Protein AF-A0A7S4WFD1-F1 (afdb_monomer_lite)

Organism: NCBI:txid49249

Foldseek 3Di:
DPDDDDALVSLLVVLVVLVVVLVVVLVPFPDPPPDDDDDDDDDDPPDDDDDALQ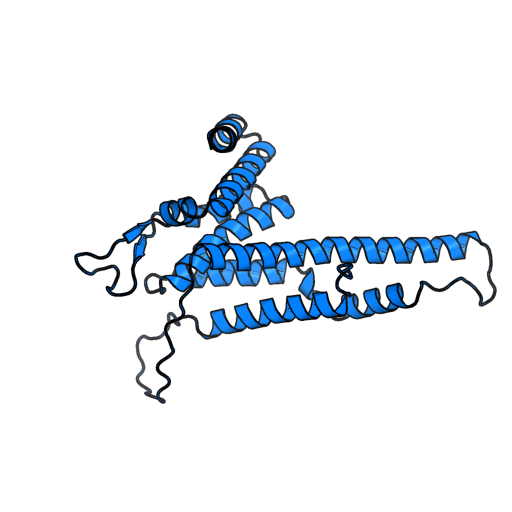VLLVSLLVLVVSLVVLVVVVVVLVVQQVVLVVVLVVVVCPDPCSDHRPPSSVVSVVSCVVCVLSNDLVNSVVSLVSLLVRLPDPPGALRSVSNNLSSLLSQLVSCVVVVNLVSSVVSCVSLVVQDWHFDDPDDDPPDPPTDIDRSVVSLVVHVVSLVSSLVSNLVSCVSVVVNVSSCVSVVVVVVD

InterPro domains:
  IPR019382 Translation initiation factor 3 complex subunit L [PF10255] (11-240)
  IPR019382 Translation initiation factor 3 complex subunit L [PTHR13242] (4-240)

Structure (mmCIF, N/CA/C/O backbone):
data_AF-A0A7S4WFD1-F1
#
_entry.id   AF-A0A7S4WFD1-F1
#
loop_
_atom_site.group_PDB
_atom_site.id
_atom_site.type_symbol
_atom_site.label_atom_id
_atom_site.label_alt_id
_atom_site.label_comp_id
_atom_site.label_asym_id
_atom_site.label_entity_id
_atom_site.label_seq_id
_atom_site.pdbx_PDB_ins_code
_atom_site.Cartn_x
_atom_site.Cartn_y
_atom_site.Cartn_z
_atom_site.occupancy
_atom_site.B_iso_or_equiv
_atom_site.auth_seq_id
_atom_site.auth_comp_id
_atom_site.auth_asym_id
_atom_site.auth_atom_id
_atom_site.pdbx_PDB_model_num
ATOM 1 N N . HIS A 1 1 ? 32.332 0.399 2.976 1.00 42.31 1 HIS A N 1
ATOM 2 C CA . HIS A 1 1 ? 31.683 -0.680 2.207 1.00 42.31 1 HIS A CA 1
ATOM 3 C C . HIS A 1 1 ? 30.708 -0.055 1.223 1.00 42.31 1 HIS A C 1
ATOM 5 O O . HIS A 1 1 ? 29.795 0.636 1.649 1.00 42.31 1 HIS A O 1
ATOM 11 N N . SER A 1 2 ? 30.967 -0.195 -0.078 1.00 51.66 2 SER A N 1
ATOM 12 C CA . SER A 1 2 ? 30.043 0.242 -1.131 1.00 51.66 2 SER A CA 1
ATOM 13 C C . SER A 1 2 ? 28.810 -0.661 -1.080 1.00 51.66 2 SER A C 1
ATOM 15 O O . SER A 1 2 ? 28.955 -1.874 -1.211 1.00 51.66 2 SER A O 1
ATOM 17 N N . VAL A 1 3 ? 27.627 -0.097 -0.825 1.00 55.44 3 VAL A N 1
ATOM 18 C CA . VAL A 1 3 ? 26.365 -0.841 -0.909 1.00 55.44 3 VAL A CA 1
ATOM 19 C C . VAL A 1 3 ? 26.104 -1.110 -2.388 1.00 55.44 3 VAL A C 1
ATOM 21 O O . VAL A 1 3 ? 25.717 -0.214 -3.141 1.00 55.44 3 VAL A O 1
ATOM 24 N N . THR A 1 4 ? 26.373 -2.336 -2.826 1.00 70.56 4 THR A N 1
ATOM 25 C CA . THR A 1 4 ? 26.015 -2.806 -4.163 1.00 70.56 4 THR A CA 1
ATOM 26 C C . THR A 1 4 ? 24.498 -2.791 -4.295 1.00 70.56 4 THR A C 1
ATOM 28 O O . THR A 1 4 ? 23.781 -3.298 -3.434 1.00 70.56 4 THR A O 1
ATOM 31 N N . ARG A 1 5 ? 23.990 -2.177 -5.369 1.00 69.19 5 ARG A N 1
ATOM 32 C CA . ARG A 1 5 ? 22.550 -2.187 -5.646 1.00 69.19 5 ARG A CA 1
ATOM 33 C C . ARG A 1 5 ? 22.095 -3.642 -5.821 1.00 69.19 5 ARG A C 1
ATOM 35 O O . ARG A 1 5 ? 22.779 -4.373 -6.537 1.00 69.19 5 ARG A O 1
ATOM 42 N N . PRO A 1 6 ? 20.973 -4.054 -5.206 1.00 76.25 6 PRO A N 1
ATOM 43 C CA . PRO A 1 6 ? 20.469 -5.410 -5.362 1.00 76.25 6 PRO A CA 1
ATOM 44 C C . PRO A 1 6 ? 20.130 -5.671 -6.830 1.00 76.25 6 PRO A C 1
ATOM 46 O O . PRO A 1 6 ? 19.462 -4.850 -7.475 1.00 76.25 6 PRO A O 1
ATOM 49 N N . ASP A 1 7 ? 20.622 -6.803 -7.330 1.00 83.50 7 ASP A N 1
ATOM 50 C CA . ASP A 1 7 ? 20.346 -7.302 -8.674 1.00 83.50 7 ASP A CA 1
ATOM 51 C C . ASP A 1 7 ? 18.860 -7.681 -8.830 1.00 83.50 7 ASP A C 1
ATOM 53 O O . ASP A 1 7 ? 18.136 -7.856 -7.846 1.00 83.50 7 ASP A O 1
ATOM 57 N N . VAL A 1 8 ? 18.389 -7.798 -10.073 1.00 86.19 8 VAL A N 1
ATOM 58 C CA . VAL A 1 8 ? 16.997 -8.117 -10.410 1.00 86.19 8 VAL A CA 1
ATOM 59 C C . VAL A 1 8 ? 16.521 -9.408 -9.743 1.00 86.19 8 VAL A C 1
ATOM 61 O O . VAL A 1 8 ? 15.402 -9.438 -9.237 1.00 86.19 8 VAL A O 1
ATOM 64 N N . ARG A 1 9 ? 17.376 -10.438 -9.661 1.00 89.75 9 ARG A N 1
ATOM 65 C CA . ARG A 1 9 ? 17.044 -11.700 -8.984 1.00 89.75 9 ARG A CA 1
ATOM 66 C C . ARG A 1 9 ? 16.789 -11.494 -7.496 1.00 89.75 9 ARG A C 1
ATOM 68 O O . ARG A 1 9 ? 15.725 -11.848 -7.017 1.00 89.75 9 ARG A O 1
ATOM 75 N N . ALA A 1 10 ? 17.697 -10.802 -6.807 1.00 89.75 10 ALA A N 1
ATOM 76 C CA . ALA A 1 10 ? 17.553 -10.518 -5.380 1.00 89.75 10 ALA A CA 1
ATOM 77 C C . ALA A 1 10 ? 16.280 -9.710 -5.068 1.00 89.75 10 ALA A C 1
ATOM 79 O O . ALA A 1 10 ? 15.662 -9.896 -4.022 1.00 89.75 10 ALA A O 1
ATOM 80 N N . ARG A 1 11 ? 15.863 -8.819 -5.980 1.00 90.38 11 ARG A N 1
ATOM 81 C CA . ARG A 1 11 ? 14.583 -8.106 -5.854 1.00 90.38 11 ARG A CA 1
ATOM 82 C C . ARG A 1 11 ? 13.399 -9.065 -5.961 1.00 90.38 11 ARG A C 1
ATOM 84 O O . ARG A 1 11 ? 12.505 -9.000 -5.124 1.00 90.38 11 ARG A O 1
ATOM 91 N N . ILE A 1 12 ? 13.394 -9.930 -6.976 1.00 93.94 12 ILE A N 1
ATOM 92 C CA . ILE A 1 12 ? 12.340 -10.934 -7.181 1.00 93.94 12 ILE A CA 1
ATOM 93 C C . ILE A 1 12 ? 12.263 -11.912 -6.005 1.00 93.94 12 ILE A C 1
ATOM 95 O O . ILE A 1 12 ? 11.168 -12.206 -5.539 1.00 93.94 12 ILE A O 1
ATOM 99 N N . ASP A 1 13 ? 13.399 -12.343 -5.464 1.00 93.44 13 ASP A N 1
ATOM 100 C CA . ASP A 1 13 ? 13.428 -13.196 -4.274 1.00 93.44 13 ASP A CA 1
ATOM 101 C C . ASP A 1 13 ? 12.759 -12.495 -3.084 1.00 93.44 13 ASP A C 1
ATOM 103 O O . ASP A 1 13 ? 11.912 -13.082 -2.411 1.00 93.44 13 ASP A O 1
ATOM 107 N N . GLY A 1 14 ? 13.058 -11.208 -2.871 1.00 93.31 14 GLY A N 1
ATOM 108 C CA . GLY A 1 14 ? 12.387 -10.394 -1.856 1.00 93.31 14 GLY A CA 1
ATOM 109 C C . GLY A 1 14 ? 10.870 -10.322 -2.056 1.00 93.31 14 GLY A C 1
ATOM 110 O O . GLY A 1 14 ? 10.117 -10.473 -1.098 1.00 93.31 14 GLY A O 1
ATOM 111 N N . TRP A 1 15 ? 10.406 -10.157 -3.298 1.00 95.50 15 TRP A N 1
ATOM 112 C CA . TRP A 1 15 ? 8.976 -10.176 -3.622 1.00 95.50 15 TRP A CA 1
ATOM 113 C C . TRP A 1 15 ? 8.306 -11.501 -3.248 1.00 95.50 15 TRP A C 1
ATOM 115 O O . TRP A 1 15 ? 7.262 -11.506 -2.593 1.00 95.50 15 TRP A O 1
ATOM 125 N N . HIS A 1 16 ? 8.927 -12.622 -3.613 1.00 96.19 16 HIS A N 1
ATOM 126 C CA . HIS A 1 16 ? 8.412 -13.954 -3.294 1.00 96.19 16 HIS A CA 1
ATOM 127 C C . HIS A 1 16 ? 8.368 -14.213 -1.788 1.00 96.19 16 HIS A C 1
ATOM 129 O O . HIS A 1 16 ? 7.424 -14.840 -1.314 1.00 96.19 16 HIS A O 1
ATOM 135 N N . VAL A 1 17 ? 9.319 -13.668 -1.020 1.00 96.56 17 VAL A N 1
ATOM 136 C CA . VAL A 1 17 ? 9.287 -13.719 0.452 1.00 96.56 17 VAL A CA 1
ATOM 137 C C . VAL A 1 17 ? 8.064 -12.985 1.012 1.00 96.56 17 VAL A C 1
ATOM 139 O O . VAL A 1 17 ? 7.385 -13.536 1.877 1.00 96.56 17 VAL A O 1
ATOM 142 N N . TYR A 1 18 ? 7.729 -11.791 0.509 1.00 96.81 18 TYR A N 1
ATOM 143 C CA . TYR A 1 18 ? 6.511 -11.083 0.935 1.00 96.81 18 TYR A CA 1
ATOM 144 C C . TYR A 1 18 ? 5.240 -11.863 0.603 1.00 96.81 18 TYR A C 1
ATOM 146 O O . TYR A 1 18 ? 4.340 -11.957 1.434 1.00 96.81 18 TYR A O 1
ATOM 154 N N . ARG A 1 19 ? 5.171 -12.451 -0.595 1.00 96.88 19 ARG A N 1
ATOM 155 C CA . ARG A 1 19 ? 4.025 -13.276 -0.993 1.00 96.88 19 ARG A CA 1
ATOM 156 C C . ARG A 1 19 ? 3.868 -14.496 -0.097 1.00 96.88 19 ARG A C 1
ATOM 158 O O . ARG A 1 19 ? 2.790 -14.700 0.443 1.00 96.88 19 ARG A O 1
ATOM 165 N N . ALA A 1 20 ? 4.950 -15.239 0.125 1.00 97.50 20 ALA A N 1
ATOM 166 C CA . ALA A 1 20 ? 4.945 -16.397 1.010 1.00 97.50 20 ALA A CA 1
ATOM 167 C C . ALA A 1 20 ? 4.546 -16.022 2.446 1.00 97.50 20 ALA A C 1
ATOM 169 O O . ALA A 1 20 ? 3.782 -16.749 3.074 1.00 97.50 20 ALA A O 1
ATOM 170 N N . LEU A 1 21 ? 5.010 -14.870 2.948 1.00 96.62 21 LEU A N 1
ATOM 171 C CA . LEU A 1 21 ? 4.603 -14.346 4.252 1.00 96.62 21 LEU A CA 1
ATOM 172 C C . LEU A 1 21 ? 3.094 -14.089 4.304 1.00 96.62 21 LEU A C 1
ATOM 174 O O . LEU A 1 21 ? 2.437 -14.527 5.243 1.00 96.62 21 LEU A O 1
ATOM 178 N N . PHE A 1 22 ? 2.529 -13.384 3.323 1.00 97.25 22 PHE A N 1
ATOM 179 C CA . PHE A 1 22 ? 1.097 -13.092 3.338 1.00 97.25 22 PHE A CA 1
ATOM 180 C C . PHE A 1 22 ? 0.239 -14.323 3.071 1.00 97.25 22 PHE A C 1
ATOM 182 O O . PHE A 1 22 ? -0.802 -14.457 3.701 1.00 97.25 22 PHE A O 1
ATOM 189 N N . ASP A 1 23 ? 0.674 -15.240 2.210 1.00 97.00 23 ASP A N 1
ATOM 190 C CA . ASP A 1 23 ? 0.000 -16.524 2.010 1.00 97.00 23 ASP A CA 1
ATOM 191 C C . ASP A 1 23 ? -0.022 -17.329 3.319 1.00 97.00 23 ASP A C 1
ATOM 193 O O . ASP A 1 23 ? -1.067 -17.856 3.693 1.00 97.00 23 ASP A O 1
ATOM 197 N N . PHE A 1 24 ? 1.091 -17.353 4.063 1.00 95.06 24 PHE A N 1
ATOM 198 C CA . PHE A 1 24 ? 1.167 -17.977 5.385 1.00 95.06 24 PHE A CA 1
ATOM 199 C C . PHE A 1 24 ? 0.223 -17.308 6.394 1.00 95.06 24 PHE A C 1
ATOM 201 O O . PHE A 1 24 ? -0.575 -17.989 7.031 1.00 95.06 24 PHE A O 1
ATOM 208 N N . LEU A 1 25 ? 0.248 -15.975 6.500 1.00 94.00 25 LEU A N 1
ATOM 209 C CA . LEU A 1 25 ? -0.652 -15.239 7.395 1.00 94.00 25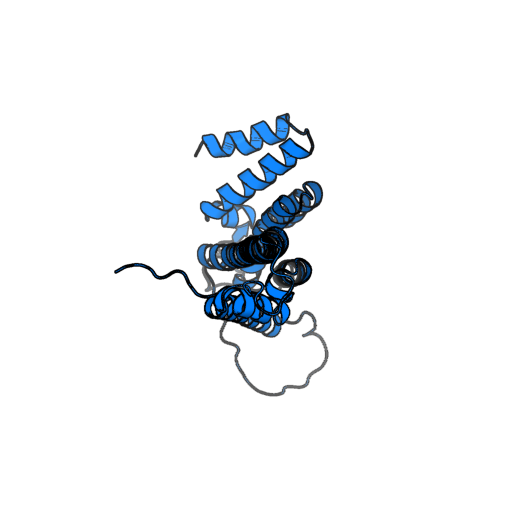 LEU A CA 1
ATOM 210 C C . LEU A 1 25 ? -2.128 -15.441 7.028 1.00 94.00 25 LEU A C 1
ATOM 212 O O . LEU A 1 25 ? -2.979 -15.510 7.903 1.00 94.00 25 LEU A O 1
ATOM 216 N N . LEU A 1 26 ? -2.465 -15.535 5.743 1.00 93.88 26 LEU A N 1
ATOM 217 C CA . LEU A 1 26 ? -3.844 -15.780 5.321 1.00 93.88 26 LEU A CA 1
ATOM 218 C C . LEU A 1 26 ? -4.276 -17.235 5.547 1.00 93.88 26 LEU A C 1
ATOM 220 O O . LEU A 1 26 ? -5.455 -17.467 5.801 1.00 93.88 26 LEU A O 1
ATOM 224 N N . ALA A 1 27 ? -3.357 -18.200 5.474 1.00 92.50 27 ALA A N 1
ATOM 225 C CA . ALA A 1 27 ? -3.634 -19.605 5.769 1.00 92.50 27 ALA A CA 1
ATOM 226 C C . ALA A 1 27 ? -3.836 -19.861 7.273 1.00 92.50 27 ALA A C 1
ATOM 228 O O . ALA A 1 27 ? -4.715 -20.630 7.648 1.00 92.50 27 ALA A O 1
ATOM 229 N N . GLU A 1 28 ? -3.070 -19.175 8.124 1.00 89.25 28 GLU A N 1
ATOM 230 C CA . GLU A 1 28 ? -3.185 -19.235 9.590 1.00 89.25 28 GLU A CA 1
ATOM 231 C C . GLU A 1 28 ? -4.260 -18.283 10.148 1.00 89.25 28 GLU A C 1
ATOM 233 O O . GLU A 1 28 ? -4.391 -18.110 11.364 1.00 89.25 28 GLU A O 1
ATOM 238 N N . ALA A 1 29 ? -5.016 -17.608 9.280 1.00 86.81 29 ALA A N 1
ATOM 239 C CA . ALA A 1 29 ? -6.099 -16.740 9.706 1.00 86.81 29 ALA A CA 1
ATOM 240 C C . ALA A 1 29 ? -7.217 -17.568 10.365 1.00 86.81 29 ALA A C 1
ATOM 242 O O . ALA A 1 29 ? -7.565 -18.643 9.868 1.00 86.81 29 ALA A O 1
ATOM 243 N N . PRO A 1 30 ? -7.836 -17.073 11.452 1.00 80.06 30 PRO A N 1
ATOM 244 C CA . PRO A 1 30 ? -8.969 -17.757 12.058 1.00 80.06 30 PRO A CA 1
ATOM 245 C C . PRO A 1 30 ? -10.104 -17.851 11.034 1.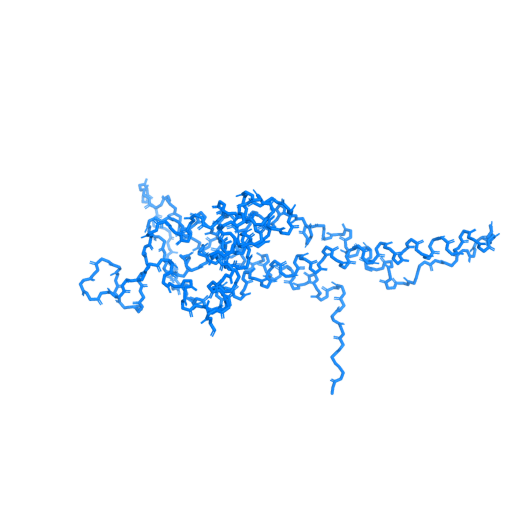00 80.06 30 PRO A C 1
ATOM 247 O O . PRO A 1 30 ? -10.618 -16.834 10.560 1.00 80.06 30 PRO A O 1
ATOM 250 N N . SER A 1 31 ? -10.480 -19.075 10.668 1.00 68.50 31 SER A N 1
ATOM 251 C CA . SER A 1 31 ? -11.590 -19.307 9.748 1.00 68.50 31 SER A CA 1
ATOM 252 C C . SER A 1 31 ? -12.902 -18.853 10.392 1.00 68.50 31 SER A C 1
ATOM 254 O O . SER A 1 31 ? -13.179 -19.124 11.559 1.00 68.50 31 SER A O 1
ATOM 256 N N . SER A 1 32 ? -13.748 -18.168 9.623 1.00 53.97 32 SER A N 1
ATOM 257 C CA . SER A 1 32 ? -15.105 -17.802 10.054 1.00 53.97 32 SER A CA 1
ATOM 258 C C . SER A 1 32 ? -16.057 -19.005 10.147 1.00 53.97 32 SER A C 1
ATOM 260 O O . SER A 1 32 ? -17.219 -18.826 10.497 1.00 53.97 32 SER A O 1
ATOM 262 N N . GLU A 1 33 ? -15.581 -20.211 9.819 1.00 49.66 33 GLU A N 1
ATOM 263 C CA . GLU A 1 33 ? -16.368 -21.440 9.653 1.00 49.66 33 GLU A CA 1
ATOM 264 C C . GLU A 1 33 ? -16.224 -22.440 10.811 1.00 49.66 33 GLU A C 1
ATOM 266 O O . GLU A 1 33 ? -16.759 -23.542 10.739 1.00 49.66 33 GLU A O 1
ATOM 271 N N . SER A 1 34 ? -15.552 -22.092 11.915 1.00 45.59 34 SER A N 1
ATOM 272 C CA . SER A 1 34 ? -15.516 -22.953 13.106 1.00 45.59 34 SER A CA 1
ATOM 273 C C . SER A 1 34 ? -16.822 -22.855 13.913 1.00 45.59 34 SER A C 1
ATOM 275 O O . SER A 1 34 ? -16.844 -22.376 15.048 1.00 45.59 34 SER A O 1
ATOM 277 N N . GLY A 1 35 ? -17.916 -23.296 13.298 1.00 43.69 35 GLY A N 1
ATOM 278 C CA . GLY A 1 35 ? -19.226 -23.495 13.898 1.00 43.69 35 GLY A CA 1
ATOM 279 C C . GLY A 1 35 ? -19.927 -24.657 13.199 1.00 43.69 35 GLY A C 1
ATOM 280 O O . GLY A 1 35 ? -20.258 -24.545 12.027 1.00 43.69 35 GLY A O 1
ATOM 281 N N . GLU A 1 36 ? -20.156 -25.734 13.956 1.00 42.22 36 GLU A N 1
ATOM 282 C CA . GLU A 1 36 ? -21.040 -26.868 13.629 1.00 42.22 36 GLU A CA 1
ATOM 283 C C . GLU A 1 36 ? -20.529 -27.946 12.655 1.00 42.22 36 GLU A C 1
ATOM 285 O O . GLU A 1 36 ? -21.227 -28.293 11.717 1.00 42.22 36 GLU A O 1
ATOM 290 N N . ASP A 1 37 ? -19.378 -28.575 12.916 1.00 37.19 37 ASP A N 1
ATOM 291 C CA . ASP A 1 37 ? -19.330 -30.049 12.866 1.00 37.19 37 ASP A CA 1
ATOM 292 C C . ASP A 1 37 ? -18.046 -30.606 13.489 1.00 37.19 37 ASP A C 1
ATOM 294 O O . ASP A 1 37 ? -16.918 -30.335 13.075 1.00 37.19 37 ASP A O 1
ATOM 298 N N . GLY A 1 38 ? -18.233 -31.404 14.539 1.00 47.00 38 GLY A N 1
ATOM 299 C CA . GLY A 1 38 ? -17.163 -32.042 15.286 1.00 47.00 38 GLY A CA 1
ATOM 300 C C . GLY A 1 38 ? -16.449 -33.106 14.459 1.00 47.00 38 GLY A C 1
ATOM 301 O O . GLY A 1 38 ? -16.898 -34.248 14.373 1.00 47.00 38 GLY A O 1
ATOM 302 N N . LYS A 1 39 ? -15.268 -32.765 13.946 1.00 38.91 39 LYS A N 1
ATOM 303 C CA . LYS A 1 39 ? -14.173 -33.724 13.799 1.00 38.91 39 LYS A CA 1
ATOM 304 C C . LYS A 1 39 ? -12.893 -33.122 14.352 1.00 38.91 39 LYS A C 1
ATOM 306 O O . LYS A 1 39 ? -12.182 -32.377 13.689 1.00 38.91 39 LYS A O 1
ATOM 311 N N . GLU A 1 40 ? -12.637 -33.481 15.604 1.00 44.91 40 GLU A N 1
ATOM 312 C CA . GLU A 1 40 ? -11.334 -33.407 16.246 1.00 44.91 40 GLU A CA 1
ATOM 313 C C . GLU A 1 40 ? -10.318 -34.189 15.402 1.00 44.91 40 GLU A C 1
ATOM 315 O O . GLU A 1 40 ? -10.196 -35.407 15.529 1.00 44.91 40 GLU A O 1
ATOM 320 N N . ASP A 1 41 ? -9.573 -33.502 14.539 1.00 41.28 41 ASP A N 1
ATOM 321 C CA . ASP A 1 41 ? -8.282 -34.003 14.080 1.00 41.28 41 ASP A CA 1
ATOM 322 C C . ASP A 1 41 ? -7.180 -33.069 14.591 1.00 41.28 41 ASP A C 1
ATOM 324 O O . ASP A 1 41 ? -6.898 -32.005 14.055 1.00 41.28 41 ASP A O 1
ATOM 328 N N . ARG A 1 42 ? -6.625 -33.487 15.732 1.00 42.41 42 ARG A N 1
ATOM 329 C CA . ARG A 1 42 ? -5.231 -33.319 16.164 1.00 42.41 42 ARG A CA 1
ATOM 330 C C . ARG A 1 42 ? -4.593 -31.930 15.986 1.00 42.41 42 ARG A C 1
ATOM 332 O O . ARG A 1 42 ? -3.825 -31.681 15.070 1.00 42.41 42 ARG A O 1
ATOM 339 N N . GLY A 1 43 ? -4.638 -31.163 17.072 1.00 39.34 43 GLY A N 1
ATOM 340 C CA . GLY A 1 43 ? -3.474 -31.177 17.968 1.00 39.34 43 GLY A CA 1
ATOM 341 C C . GLY A 1 43 ? -2.228 -30.381 17.568 1.00 39.34 43 GLY A C 1
ATOM 342 O O . GLY A 1 43 ? -1.144 -30.733 18.028 1.00 39.34 43 GLY A O 1
ATOM 343 N N . GLN A 1 44 ? -2.353 -29.289 16.820 1.00 44.72 44 GLN A N 1
ATOM 344 C CA . GLN A 1 44 ? -1.370 -28.208 16.906 1.00 44.72 44 GLN A CA 1
ATOM 345 C C . GLN A 1 44 ? -2.029 -27.001 17.561 1.00 44.72 44 GLN A C 1
ATOM 347 O O . GLN A 1 44 ? -2.867 -26.321 16.982 1.00 44.72 44 GLN A O 1
ATOM 352 N N . LYS A 1 45 ? -1.666 -26.775 18.825 1.00 45.47 45 LYS A N 1
ATOM 353 C CA . LYS A 1 45 ? -1.897 -25.514 19.520 1.00 45.47 45 LYS A CA 1
ATOM 354 C C . LYS A 1 45 ? -1.139 -24.462 18.706 1.00 45.47 45 LYS A C 1
ATOM 356 O O . LYS A 1 45 ? 0.075 -24.380 18.843 1.00 45.47 45 LYS A O 1
ATOM 361 N N . GLN A 1 46 ? -1.820 -23.786 17.779 1.00 56.16 46 GLN A N 1
ATOM 362 C CA . GLN A 1 46 ? -1.214 -22.719 16.987 1.00 56.16 46 GLN A CA 1
ATOM 363 C C . GLN A 1 46 ? -0.658 -21.690 17.967 1.00 56.16 46 GLN A C 1
ATOM 365 O O . GLN A 1 46 ? -1.378 -21.210 18.850 1.00 56.16 46 GLN A O 1
ATOM 370 N N . ASP A 1 47 ? 0.639 -21.415 17.858 1.00 62.78 47 ASP A N 1
ATOM 371 C CA . ASP A 1 47 ? 1.249 -20.366 18.655 1.00 62.78 47 ASP A CA 1
ATOM 372 C C . ASP A 1 47 ? 0.569 -19.038 18.294 1.00 62.78 47 ASP A C 1
ATOM 374 O O . ASP A 1 47 ? 0.335 -18.762 17.113 1.00 62.78 47 ASP A O 1
ATOM 378 N N . PRO A 1 48 ? 0.199 -18.216 19.289 1.00 73.38 48 PRO A N 1
ATOM 379 C CA . PRO A 1 48 ? -0.524 -16.985 19.024 1.00 73.38 48 PRO A CA 1
ATOM 380 C C . PRO A 1 48 ? 0.344 -16.051 18.176 1.00 73.38 48 PRO A C 1
ATOM 382 O O . PRO A 1 48 ? 1.405 -15.604 18.614 1.00 73.38 48 PRO A O 1
ATOM 385 N N . PHE A 1 49 ? -0.118 -15.733 16.962 1.00 87.06 49 PHE A N 1
ATOM 386 C CA . PHE A 1 49 ? 0.527 -14.731 16.120 1.00 87.06 49 PHE A CA 1
ATOM 387 C C . PHE A 1 49 ? 0.501 -13.375 16.833 1.00 87.06 49 PHE A C 1
ATOM 389 O O . PHE A 1 49 ? -0.564 -12.843 17.161 1.00 87.06 49 PHE A O 1
ATOM 396 N N . TYR A 1 50 ? 1.687 -12.822 17.073 1.00 89.12 50 TYR A N 1
ATOM 397 C CA . TYR A 1 50 ? 1.881 -11.535 17.723 1.00 89.12 50 TYR A CA 1
ATOM 398 C C . TYR A 1 50 ? 2.697 -10.612 16.822 1.00 89.12 50 TYR A C 1
ATOM 400 O O . TYR A 1 50 ? 3.741 -10.996 16.296 1.00 89.12 50 TYR A O 1
ATOM 408 N N . ILE A 1 51 ? 2.233 -9.373 16.681 1.00 92.12 51 ILE A N 1
ATOM 409 C CA . ILE A 1 51 ? 2.935 -8.313 15.963 1.00 92.12 51 ILE A CA 1
ATOM 410 C C . ILE A 1 51 ? 2.654 -6.975 16.642 1.00 92.12 51 ILE A C 1
ATOM 412 O O . ILE A 1 51 ? 1.543 -6.736 17.121 1.00 92.12 51 ILE A O 1
ATOM 416 N N . VAL A 1 52 ? 3.662 -6.107 16.691 1.00 93.31 52 VAL A N 1
ATOM 417 C CA . VAL A 1 52 ? 3.503 -4.728 17.166 1.00 93.31 52 VAL A CA 1
ATOM 418 C C . VAL A 1 52 ? 2.999 -3.825 16.031 1.00 93.31 52 VAL A C 1
ATOM 420 O O . VAL A 1 52 ? 3.324 -4.087 14.867 1.00 93.31 52 VAL A O 1
ATOM 423 N N . PRO A 1 53 ? 2.224 -2.765 16.328 1.00 94.44 53 PRO A N 1
ATOM 424 C CA . PRO A 1 53 ? 1.662 -1.881 15.307 1.00 94.44 53 PRO A CA 1
ATOM 425 C C . PRO A 1 53 ? 2.692 -1.322 14.313 1.00 94.44 53 PRO A C 1
ATOM 427 O O . PRO A 1 53 ? 2.442 -1.302 13.111 1.00 94.44 53 PRO A O 1
ATOM 430 N N . GLU A 1 54 ? 3.873 -0.926 14.788 1.00 96.06 54 GLU A N 1
ATOM 431 C CA . GLU A 1 54 ? 4.944 -0.361 13.963 1.00 96.06 54 GLU A CA 1
ATOM 432 C C . GLU A 1 54 ? 5.429 -1.358 12.904 1.00 96.06 54 GLU A C 1
ATOM 434 O O . GLU A 1 54 ? 5.571 -1.010 11.735 1.00 96.06 54 GLU A O 1
ATOM 439 N N . TRP A 1 55 ? 5.615 -2.623 13.286 1.00 97.06 55 TRP A N 1
ATOM 440 C CA . TRP A 1 55 ? 6.072 -3.663 12.361 1.00 97.06 55 TRP A CA 1
ATOM 441 C C . TRP A 1 55 ? 4.996 -4.033 11.347 1.00 97.06 55 TRP A C 1
ATOM 443 O O . TRP A 1 55 ? 5.312 -4.254 10.180 1.00 97.06 55 TRP A O 1
ATOM 453 N N . ALA A 1 56 ? 3.727 -4.065 11.762 1.00 97.19 56 ALA A N 1
ATOM 454 C CA . ALA A 1 56 ? 2.620 -4.268 10.833 1.00 97.19 56 ALA A CA 1
ATOM 455 C C . ALA A 1 56 ? 2.584 -3.149 9.775 1.00 97.19 56 ALA A C 1
ATOM 457 O O . ALA A 1 56 ? 2.487 -3.433 8.579 1.00 97.19 56 ALA A O 1
ATOM 458 N N . PHE A 1 57 ? 2.739 -1.889 10.198 1.00 98.19 57 PHE A N 1
ATOM 459 C CA . PHE A 1 57 ? 2.837 -0.747 9.290 1.00 98.19 57 PHE A CA 1
ATOM 460 C C . PHE A 1 57 ? 4.013 -0.875 8.312 1.00 98.19 57 PHE A C 1
ATOM 462 O O . PHE A 1 57 ? 3.804 -0.754 7.099 1.00 98.19 57 PHE A O 1
ATOM 469 N N . ASP A 1 58 ? 5.218 -1.139 8.828 1.00 98.25 58 ASP A N 1
ATOM 470 C CA . ASP A 1 58 ? 6.450 -1.195 8.038 1.00 98.25 58 ASP A CA 1
ATOM 471 C C . ASP A 1 58 ? 6.407 -2.320 6.996 1.00 98.25 58 ASP A C 1
ATOM 473 O O . ASP A 1 58 ? 6.700 -2.082 5.825 1.00 98.25 58 ASP A O 1
ATOM 477 N N . ILE A 1 59 ? 5.967 -3.526 7.378 1.00 98.00 59 ILE A N 1
ATOM 478 C CA . ILE A 1 59 ? 5.856 -4.680 6.467 1.00 98.00 59 ILE A CA 1
ATOM 479 C C . ILE A 1 59 ? 4.929 -4.359 5.288 1.00 98.00 59 ILE A C 1
ATOM 481 O O . ILE A 1 59 ? 5.264 -4.638 4.135 1.00 98.00 59 ILE A O 1
ATOM 485 N N . LEU A 1 60 ? 3.771 -3.753 5.558 1.00 98.31 60 LEU A N 1
ATOM 486 C CA . LEU A 1 60 ? 2.775 -3.448 4.530 1.00 98.31 60 LEU A CA 1
ATOM 487 C C . LEU A 1 60 ? 3.201 -2.275 3.639 1.00 98.31 60 LEU A C 1
ATOM 489 O O . LEU A 1 60 ? 3.012 -2.313 2.420 1.00 98.31 60 LEU A O 1
ATOM 493 N N . HIS A 1 61 ? 3.819 -1.240 4.211 1.00 97.50 61 HIS A N 1
ATOM 494 C CA . HIS A 1 61 ? 4.338 -0.118 3.428 1.00 97.50 61 HIS A CA 1
ATOM 495 C C . HIS A 1 61 ? 5.541 -0.506 2.571 1.00 97.50 61 HIS A C 1
ATOM 497 O O . HIS A 1 61 ? 5.645 -0.008 1.443 1.00 97.50 61 HIS A O 1
ATOM 503 N N . GLU A 1 62 ? 6.404 -1.392 3.070 1.00 97.56 62 GLU A N 1
ATOM 504 C CA . GLU A 1 62 ? 7.523 -1.942 2.311 1.00 97.56 62 GLU A CA 1
ATOM 505 C C . GLU A 1 62 ? 7.019 -2.820 1.160 1.00 97.56 62 GLU A C 1
ATOM 507 O O . GLU A 1 62 ? 7.510 -2.692 0.043 1.00 97.56 62 GLU A O 1
ATOM 512 N N . PHE A 1 63 ? 5.961 -3.613 1.357 1.00 97.56 63 PHE A N 1
ATOM 513 C CA . PHE A 1 63 ? 5.358 -4.397 0.273 1.00 97.56 63 PHE A CA 1
ATOM 514 C C . PHE A 1 63 ? 4.899 -3.530 -0.915 1.00 97.56 63 PHE A C 1
ATOM 516 O O . PHE A 1 63 ? 5.256 -3.796 -2.067 1.00 97.56 63 PHE A O 1
ATOM 523 N N . VAL A 1 64 ? 4.170 -2.437 -0.653 1.00 97.44 64 VAL A N 1
ATOM 524 C CA . VAL A 1 64 ? 3.777 -1.488 -1.715 1.00 97.44 64 VAL A CA 1
ATOM 525 C C . VAL A 1 64 ? 4.978 -0.722 -2.271 1.00 97.44 64 VAL A C 1
ATOM 527 O O . VAL A 1 64 ? 5.006 -0.400 -3.461 1.00 97.44 64 VAL A O 1
ATOM 530 N N . TYR A 1 65 ? 5.994 -0.447 -1.451 1.00 95.88 65 TYR A N 1
ATOM 531 C CA . TYR A 1 65 ? 7.240 0.150 -1.927 1.00 95.88 65 TYR A CA 1
ATOM 532 C C . TYR A 1 65 ? 7.979 -0.771 -2.911 1.00 95.88 65 TYR A C 1
ATOM 534 O O . TYR A 1 65 ? 8.408 -0.297 -3.965 1.00 95.88 65 TYR A O 1
ATOM 542 N N . GLN A 1 66 ? 8.054 -2.079 -2.643 1.00 95.12 66 GLN A N 1
ATOM 543 C CA . GLN A 1 66 ? 8.623 -3.068 -3.563 1.00 95.12 66 GLN A CA 1
ATOM 544 C C . GLN A 1 66 ? 7.855 -3.093 -4.889 1.00 95.12 66 GLN A C 1
ATOM 546 O O . GLN A 1 66 ? 8.468 -2.948 -5.948 1.00 95.12 66 GLN A O 1
ATOM 551 N N . PHE A 1 67 ? 6.519 -3.161 -4.844 1.00 96.31 67 PHE A N 1
ATOM 552 C CA . PHE A 1 67 ? 5.662 -3.073 -6.034 1.00 96.31 67 PHE A CA 1
ATOM 553 C C . PHE A 1 67 ? 5.935 -1.804 -6.862 1.00 96.31 67 PHE A C 1
ATOM 555 O O . PHE A 1 67 ? 6.169 -1.868 -8.074 1.00 96.31 67 PHE A O 1
ATOM 562 N N . GLN A 1 68 ? 5.965 -0.635 -6.214 1.00 95.25 68 GLN A N 1
ATOM 563 C CA . GLN A 1 68 ? 6.281 0.632 -6.875 1.00 95.25 68 GLN A CA 1
ATOM 564 C C . GLN A 1 68 ? 7.686 0.589 -7.502 1.00 95.25 68 GLN A C 1
ATOM 566 O O . GLN A 1 68 ? 7.884 1.037 -8.637 1.00 95.25 68 GLN A O 1
ATOM 571 N N . GLY A 1 69 ? 8.650 0.010 -6.785 1.00 93.75 69 GLY A N 1
ATOM 572 C CA . GLY A 1 69 ? 10.007 -0.230 -7.257 1.00 93.75 69 GLY A CA 1
ATOM 573 C C . GLY A 1 69 ? 10.045 -1.092 -8.519 1.00 93.75 69 GLY A C 1
ATOM 574 O O . GLY A 1 69 ? 10.745 -0.735 -9.467 1.00 93.75 69 GLY A O 1
ATOM 575 N N . PHE A 1 70 ? 9.256 -2.168 -8.595 1.00 94.56 70 PHE A N 1
ATOM 576 C CA . PHE A 1 70 ? 9.147 -2.999 -9.799 1.00 94.56 70 PHE A CA 1
ATOM 577 C C . PHE A 1 70 ? 8.517 -2.257 -10.972 1.00 94.56 70 PHE A C 1
ATOM 579 O O . PHE A 1 70 ? 9.032 -2.348 -12.086 1.00 94.56 70 PHE A O 1
ATOM 586 N N . CYS A 1 71 ? 7.468 -1.463 -10.746 1.00 94.44 71 CYS A N 1
ATOM 587 C CA . CYS A 1 71 ? 6.871 -0.624 -11.788 1.00 94.44 71 CYS A CA 1
ATOM 588 C C . CYS A 1 71 ? 7.900 0.340 -12.411 1.00 94.44 71 CYS A C 1
ATOM 590 O O . CYS A 1 71 ? 7.998 0.459 -13.641 1.00 94.44 71 CYS A O 1
ATOM 592 N N . GLN A 1 72 ? 8.707 0.996 -11.573 1.00 93.56 72 GLN A N 1
ATOM 593 C CA . GLN A 1 72 ? 9.769 1.908 -12.011 1.00 93.56 72 GLN A CA 1
ATOM 594 C C . GLN A 1 72 ? 10.927 1.169 -12.689 1.00 93.56 72 GLN A C 1
ATOM 596 O O . GLN A 1 72 ? 11.407 1.597 -13.745 1.00 93.56 72 GLN A O 1
ATOM 601 N N . PHE A 1 73 ? 11.360 0.049 -12.108 1.00 91.81 73 PHE A N 1
ATOM 602 C CA . PHE A 1 73 ? 12.439 -0.774 -12.640 1.00 91.81 73 PHE A CA 1
ATOM 603 C C . PHE A 1 73 ? 12.075 -1.318 -14.020 1.00 91.81 73 PHE A C 1
ATOM 605 O O . PHE A 1 73 ? 12.825 -1.113 -14.968 1.00 91.81 73 PHE A O 1
ATOM 612 N N . ARG A 1 74 ? 10.876 -1.890 -14.171 1.00 92.81 74 ARG A N 1
ATOM 613 C CA . ARG A 1 74 ? 10.331 -2.357 -15.449 1.00 92.81 74 ARG A CA 1
ATOM 614 C C . ARG A 1 74 ? 10.384 -1.257 -16.507 1.00 92.81 74 ARG A C 1
ATOM 616 O O . ARG A 1 74 ? 10.959 -1.458 -17.573 1.00 92.81 74 ARG A O 1
ATOM 623 N N . THR A 1 75 ? 9.833 -0.083 -16.199 1.00 93.38 75 THR A N 1
ATOM 624 C CA . THR A 1 75 ? 9.808 1.065 -17.124 1.00 93.38 75 THR A CA 1
ATOM 625 C C . THR A 1 75 ? 11.220 1.478 -17.546 1.00 93.38 75 THR A C 1
ATOM 627 O O . THR A 1 75 ? 11.483 1.684 -18.731 1.00 93.38 75 THR A O 1
ATOM 630 N N . SER A 1 76 ? 12.152 1.528 -16.592 1.00 92.19 76 SER A N 1
ATOM 631 C CA . SER A 1 76 ? 13.555 1.868 -16.850 1.00 92.19 76 SER A CA 1
ATOM 632 C C . SER A 1 76 ? 14.253 0.824 -17.728 1.00 92.19 76 SER A C 1
ATOM 634 O O . SER A 1 76 ? 14.963 1.184 -18.667 1.00 92.19 76 SER A O 1
ATOM 636 N N . THR A 1 77 ? 14.021 -0.465 -17.471 1.00 90.69 77 THR A N 1
ATOM 637 C CA . THR A 1 77 ? 14.600 -1.576 -18.238 1.00 90.69 77 THR A CA 1
ATOM 638 C C . THR A 1 77 ? 14.110 -1.566 -19.687 1.00 90.69 77 THR A C 1
ATOM 640 O O . THR A 1 77 ? 14.932 -1.627 -20.603 1.00 90.69 77 THR A O 1
ATOM 643 N N . TYR A 1 78 ? 12.804 -1.388 -19.924 1.00 90.56 78 TYR A N 1
ATOM 644 C CA . TYR A 1 78 ? 12.263 -1.274 -21.286 1.00 90.56 78 TYR A CA 1
ATOM 645 C C . TYR A 1 78 ? 12.784 -0.034 -22.023 1.00 90.56 78 TYR A C 1
ATOM 647 O O . TYR A 1 78 ? 13.144 -0.125 -23.197 1.00 90.56 78 TYR A O 1
ATOM 655 N N . ALA A 1 79 ? 12.889 1.115 -21.348 1.00 90.25 79 ALA A N 1
ATOM 656 C CA . ALA A 1 79 ? 13.441 2.325 -21.954 1.00 90.25 79 ALA A CA 1
ATOM 657 C C . ALA A 1 79 ? 14.917 2.150 -22.356 1.00 90.25 79 ALA A C 1
ATOM 659 O O . ALA A 1 79 ? 15.330 2.613 -23.421 1.00 90.25 79 ALA A O 1
ATOM 660 N N . ASN A 1 80 ? 15.713 1.458 -21.536 1.00 88.62 80 ASN A N 1
ATOM 661 C CA . ASN A 1 80 ? 17.104 1.144 -21.861 1.00 88.62 80 ASN A CA 1
ATOM 662 C C . ASN A 1 80 ? 17.203 0.191 -23.057 1.00 88.62 80 ASN A C 1
ATOM 664 O O . ASN A 1 80 ? 17.977 0.451 -23.977 1.00 88.62 80 ASN A O 1
ATOM 668 N N . ALA A 1 81 ? 16.380 -0.860 -23.092 1.00 87.06 81 ALA A N 1
ATOM 669 C CA . ALA A 1 81 ? 16.320 -1.779 -24.226 1.00 87.06 81 ALA A CA 1
ATOM 670 C C . ALA A 1 81 ? 15.964 -1.055 -25.538 1.00 87.06 81 ALA A C 1
ATOM 672 O O . ALA A 1 81 ? 16.621 -1.262 -26.559 1.00 87.06 81 ALA A O 1
ATOM 673 N N . LEU A 1 82 ? 14.991 -0.135 -25.496 1.00 87.19 82 LEU A N 1
ATOM 674 C CA . LEU A 1 82 ? 14.585 0.656 -26.659 1.00 87.19 82 LEU A CA 1
ATOM 675 C C . LEU A 1 82 ? 15.705 1.573 -27.173 1.00 87.19 82 LEU A C 1
ATOM 677 O O . LEU A 1 82 ? 15.885 1.680 -28.383 1.00 87.19 82 LEU A O 1
ATOM 681 N N . LYS A 1 83 ? 16.484 2.205 -26.283 1.00 87.25 83 LYS A N 1
ATOM 682 C CA . LYS A 1 83 ? 17.644 3.034 -26.672 1.00 87.25 83 LYS A CA 1
ATOM 683 C C . LYS A 1 83 ? 18.706 2.225 -27.414 1.00 87.25 83 LYS A C 1
ATOM 685 O O . LYS A 1 83 ? 19.281 2.713 -28.384 1.00 87.25 83 LYS A O 1
ATOM 690 N N . HIS A 1 84 ? 18.963 0.994 -26.975 1.00 81.94 84 HIS A N 1
ATOM 691 C CA . HIS A 1 84 ? 19.899 0.111 -27.668 1.00 81.94 84 HIS A CA 1
ATOM 692 C C . HIS A 1 84 ? 19.370 -0.274 -29.053 1.00 81.94 84 HIS A C 1
ATOM 694 O O . HIS A 1 84 ? 20.097 -0.133 -30.036 1.00 81.94 84 HIS A O 1
ATOM 700 N N . ALA A 1 85 ? 18.088 -0.637 -29.154 1.00 79.19 85 ALA A N 1
ATOM 701 C CA . ALA A 1 85 ? 17.449 -0.949 -30.430 1.00 79.19 85 ALA A CA 1
ATOM 702 C C . ALA A 1 85 ? 17.457 0.240 -31.413 1.00 79.19 85 ALA A C 1
ATOM 704 O O . ALA A 1 85 ? 17.790 0.070 -32.585 1.00 79.19 85 ALA A O 1
ATOM 705 N N . SER A 1 86 ? 17.152 1.458 -30.949 1.00 78.81 86 SER A N 1
ATOM 706 C CA . SER A 1 86 ? 17.155 2.656 -31.799 1.00 78.81 86 SER A CA 1
ATOM 707 C C . SER A 1 86 ? 18.563 3.081 -32.219 1.00 78.81 86 SER A C 1
ATOM 709 O O . SER A 1 86 ? 18.757 3.491 -33.362 1.00 78.81 86 SER A O 1
ATOM 711 N N . SER A 1 87 ? 19.563 2.922 -31.345 1.00 75.81 87 SER A N 1
ATOM 712 C CA . SER A 1 87 ? 20.966 3.184 -31.690 1.00 75.81 87 SER A CA 1
ATOM 713 C C . SER A 1 87 ? 21.501 2.229 -32.763 1.00 75.81 87 SER A C 1
ATOM 715 O O . SER A 1 87 ? 22.243 2.665 -33.638 1.00 75.81 87 SER A O 1
ATOM 717 N N . ALA A 1 88 ? 21.072 0.962 -32.738 1.00 69.38 88 ALA A N 1
ATOM 718 C CA . ALA A 1 88 ? 21.428 -0.037 -33.743 1.00 69.38 88 ALA A CA 1
ATOM 719 C C . ALA A 1 88 ? 20.730 0.210 -35.094 1.00 69.38 88 ALA A C 1
ATOM 721 O O . ALA A 1 88 ? 21.299 -0.067 -36.145 1.00 69.38 88 ALA A O 1
ATOM 722 N N . ALA A 1 89 ? 19.512 0.762 -35.082 1.00 68.75 89 ALA A N 1
ATOM 723 C CA . ALA A 1 89 ? 18.807 1.155 -36.302 1.00 68.75 89 ALA A CA 1
ATOM 724 C C . ALA A 1 89 ? 19.413 2.416 -36.950 1.00 68.75 89 ALA A C 1
ATOM 726 O O . ALA A 1 89 ? 19.501 2.504 -38.173 1.00 68.75 89 ALA A O 1
ATOM 727 N N . ALA A 1 90 ? 19.859 3.383 -36.140 1.00 69.00 90 ALA A N 1
ATOM 728 C CA . ALA A 1 90 ? 20.456 4.631 -36.617 1.00 69.00 90 ALA A CA 1
ATOM 729 C C . ALA A 1 90 ? 21.869 4.456 -37.202 1.00 69.00 90 ALA A C 1
ATOM 731 O O . ALA A 1 90 ? 22.276 5.254 -38.044 1.00 69.00 90 ALA A O 1
ATOM 732 N N . SER A 1 91 ? 22.615 3.425 -36.790 1.00 63.31 91 SER A N 1
ATOM 733 C CA . SER A 1 91 ? 23.955 3.150 -37.323 1.00 63.31 91 SER A CA 1
ATOM 734 C C . SER A 1 91 ? 23.954 2.524 -38.725 1.00 63.31 91 SER A C 1
ATOM 736 O O . SER A 1 91 ? 25.024 2.359 -39.300 1.00 63.31 91 SER A O 1
ATOM 738 N N . GLY A 1 92 ? 22.789 2.201 -39.307 1.00 57.50 92 GLY A N 1
ATOM 739 C CA . GLY A 1 92 ? 22.683 1.705 -40.687 1.00 57.50 92 GLY A CA 1
ATOM 740 C C . GLY A 1 92 ? 23.360 0.349 -40.940 1.00 57.50 92 GLY A C 1
ATOM 741 O O . GLY A 1 92 ? 23.489 -0.068 -42.090 1.00 57.50 92 GLY A O 1
ATOM 742 N N . GLU A 1 93 ? 23.782 -0.357 -39.888 1.00 55.84 93 GLU A N 1
ATOM 743 C CA . GLU A 1 93 ? 24.453 -1.657 -39.964 1.00 55.84 93 GLU A CA 1
ATOM 744 C C . GLU A 1 93 ? 23.429 -2.771 -40.246 1.00 55.84 93 GLU A C 1
ATOM 746 O O . GLU A 1 93 ? 23.081 -3.581 -39.390 1.00 55.84 93 GLU A O 1
ATOM 751 N N . GLY A 1 94 ? 22.935 -2.819 -41.486 1.00 47.69 94 GLY A N 1
ATOM 752 C CA . GLY A 1 94 ? 22.031 -3.852 -42.009 1.00 47.69 94 GLY A CA 1
ATOM 753 C C . GLY A 1 94 ? 22.677 -5.227 -42.245 1.00 47.69 94 GLY A C 1
ATOM 754 O O . GLY A 1 94 ? 22.125 -6.038 -42.983 1.00 47.69 94 GLY A O 1
ATOM 755 N N . GLY A 1 95 ? 23.838 -5.507 -41.649 1.00 44.41 95 GLY A N 1
ATOM 756 C CA . GLY A 1 95 ? 24.544 -6.783 -41.767 1.00 44.41 95 GLY A CA 1
ATOM 757 C C . GLY A 1 95 ? 24.978 -7.292 -40.399 1.00 44.41 95 GLY A C 1
ATOM 758 O O . GLY A 1 95 ? 25.915 -6.744 -39.840 1.00 44.41 95 GLY A O 1
ATOM 759 N N . SER A 1 96 ? 24.263 -8.294 -39.866 1.00 45.81 96 SER A N 1
ATOM 760 C CA . SER A 1 96 ? 24.567 -9.177 -38.711 1.00 45.81 96 SER A CA 1
ATOM 761 C C . SER A 1 96 ? 25.243 -8.609 -37.441 1.00 45.81 96 SER A C 1
ATOM 763 O O . SER A 1 96 ? 25.623 -9.392 -36.576 1.00 45.81 96 SER A O 1
ATOM 765 N N . GLY A 1 97 ? 25.402 -7.293 -37.302 1.00 47.72 97 GLY A N 1
ATOM 766 C CA . GLY A 1 97 ? 26.241 -6.645 -36.289 1.00 47.72 97 GLY A CA 1
ATOM 767 C C . GLY A 1 97 ? 25.535 -5.555 -35.487 1.00 47.72 97 GLY A C 1
ATOM 768 O O . GLY A 1 97 ? 26.192 -4.864 -34.715 1.00 47.72 97 GLY A O 1
ATOM 769 N N . GLY A 1 98 ? 24.210 -5.412 -35.628 1.00 53.81 98 GLY A N 1
ATOM 770 C CA . GLY A 1 98 ? 23.430 -4.506 -34.787 1.00 53.81 98 GLY A CA 1
ATOM 771 C C . GLY A 1 98 ? 23.714 -4.807 -33.316 1.00 53.81 98 GLY A C 1
ATOM 772 O O . GLY A 1 98 ? 23.458 -5.923 -32.860 1.00 53.81 98 GLY A O 1
ATOM 773 N N . LYS A 1 99 ? 24.302 -3.839 -32.596 1.00 62.44 99 LYS A N 1
ATOM 774 C CA . LYS A 1 99 ? 24.718 -4.000 -31.196 1.00 62.44 99 LYS A CA 1
ATOM 775 C C . LYS A 1 99 ? 23.529 -4.471 -30.362 1.00 62.44 99 LYS A C 1
ATOM 777 O O . LYS A 1 99 ? 22.647 -3.683 -30.023 1.00 62.44 99 LYS A O 1
ATOM 782 N N . GLN A 1 100 ? 23.519 -5.767 -30.054 1.00 68.81 100 GLN A N 1
ATOM 783 C CA . GLN A 1 100 ? 22.542 -6.376 -29.164 1.00 68.81 100 GLN A CA 1
ATOM 784 C C . GLN A 1 100 ? 22.555 -5.635 -27.819 1.00 68.81 100 GLN A C 1
ATOM 786 O O . GLN A 1 100 ? 23.615 -5.142 -27.405 1.00 68.81 100 GLN A O 1
ATOM 791 N N . PRO A 1 101 ? 21.405 -5.534 -27.127 1.00 77.38 101 PRO A N 1
ATOM 792 C CA . PRO A 1 101 ? 21.376 -4.984 -25.783 1.00 77.38 101 PRO A CA 1
ATOM 793 C C . PRO A 1 101 ? 22.405 -5.707 -24.897 1.00 77.38 101 PRO A C 1
ATOM 795 O O . PRO A 1 101 ? 22.607 -6.913 -25.057 1.00 77.38 101 PRO A O 1
ATOM 798 N N . PRO A 1 102 ? 23.065 -5.006 -23.961 1.00 85.00 102 PRO A N 1
ATOM 799 C CA . PRO A 1 102 ? 23.983 -5.642 -23.024 1.00 85.00 102 PRO A CA 1
ATOM 800 C C . PRO A 1 102 ? 23.328 -6.833 -22.307 1.00 85.00 102 PRO A C 1
ATOM 802 O O . PRO A 1 102 ? 22.145 -6.768 -21.972 1.00 85.00 102 PRO A O 1
ATOM 805 N N . HIS A 1 103 ? 24.099 -7.884 -22.004 1.00 85.75 103 HIS A N 1
ATOM 806 C CA . HIS A 1 103 ? 23.584 -9.128 -21.406 1.00 85.75 103 HIS A CA 1
ATOM 807 C C . HIS A 1 103 ? 22.705 -8.894 -20.165 1.00 85.75 103 HIS A C 1
ATOM 809 O O . HIS A 1 103 ? 21.635 -9.478 -20.051 1.00 85.75 103 HIS A O 1
ATOM 815 N N . HIS A 1 104 ? 23.105 -7.973 -19.282 1.00 85.38 104 HIS A N 1
ATOM 816 C CA . HIS A 1 104 ? 22.346 -7.638 -18.072 1.00 85.38 104 HIS A CA 1
ATOM 817 C C . HIS A 1 104 ? 20.951 -7.050 -18.362 1.00 85.38 104 HIS A C 1
ATOM 819 O O . HIS A 1 104 ? 20.041 -7.203 -17.555 1.00 85.38 104 HIS A O 1
ATOM 825 N N . VAL A 1 105 ? 20.757 -6.381 -19.507 1.00 87.88 105 VAL A N 1
ATOM 826 C CA . VAL A 1 105 ? 19.443 -5.866 -19.929 1.00 87.88 105 VAL A CA 1
ATOM 827 C C . VAL A 1 105 ? 18.561 -7.014 -20.409 1.00 87.88 105 VAL A C 1
ATOM 829 O O . VAL A 1 105 ? 17.388 -7.060 -20.057 1.00 87.88 105 VAL A O 1
ATOM 832 N N . ILE A 1 106 ? 19.121 -7.946 -21.184 1.00 88.88 106 ILE A N 1
ATOM 833 C CA . ILE A 1 106 ? 18.397 -9.126 -21.680 1.00 88.88 106 ILE A CA 1
ATOM 834 C C . ILE A 1 106 ? 17.980 -10.017 -20.507 1.00 88.88 106 ILE A C 1
ATOM 836 O O . ILE A 1 106 ? 16.819 -10.397 -20.407 1.00 88.88 106 ILE A O 1
ATOM 840 N N . GLU A 1 107 ? 18.901 -10.277 -19.583 1.00 90.12 107 GLU A N 1
ATOM 841 C CA . GLU A 1 107 ? 18.647 -11.037 -18.360 1.00 90.12 107 GLU A CA 1
ATOM 842 C C . GLU A 1 107 ? 17.575 -10.375 -17.486 1.00 90.12 107 GLU A C 1
ATOM 844 O O . GLU A 1 107 ? 16.644 -11.041 -17.042 1.00 90.12 107 GLU A O 1
ATOM 849 N N . ALA A 1 108 ? 17.639 -9.053 -17.293 1.00 89.06 108 ALA A N 1
ATOM 850 C CA . ALA A 1 108 ? 16.602 -8.333 -16.562 1.00 89.06 108 ALA A CA 1
ATOM 851 C C . ALA A 1 108 ? 15.232 -8.425 -17.250 1.00 89.06 108 ALA A C 1
ATOM 853 O O . ALA A 1 108 ? 14.221 -8.566 -16.566 1.00 89.06 108 ALA A O 1
ATOM 854 N N . LEU A 1 109 ? 15.175 -8.356 -18.583 1.00 91.06 109 LEU A N 1
ATOM 855 C CA . LEU A 1 109 ? 13.928 -8.526 -19.332 1.00 91.06 109 LEU A CA 1
ATOM 856 C C . LEU A 1 109 ? 13.362 -9.942 -19.195 1.00 91.06 109 LEU A C 1
ATOM 858 O O . LEU A 1 109 ? 12.154 -10.078 -19.010 1.00 91.06 109 LEU A O 1
ATOM 862 N N . ASP A 1 110 ? 14.211 -10.968 -19.251 1.00 92.00 110 ASP A N 1
ATOM 863 C CA . ASP A 1 110 ? 13.808 -12.366 -19.084 1.00 92.00 110 ASP A CA 1
ATOM 864 C C . ASP A 1 110 ? 13.251 -12.616 -17.676 1.00 92.00 110 ASP A C 1
ATOM 866 O O . ASP A 1 110 ? 12.104 -13.045 -17.530 1.00 92.00 110 ASP A O 1
ATOM 870 N N . VAL A 1 111 ? 13.993 -12.214 -16.637 1.00 91.69 111 VAL A N 1
ATOM 871 C CA . VAL A 1 111 ? 13.561 -12.342 -15.236 1.00 91.69 111 VAL A CA 1
ATOM 872 C C . VAL A 1 111 ? 12.245 -11.609 -14.993 1.00 91.69 111 VAL A C 1
ATOM 874 O O . VAL A 1 111 ? 11.341 -12.156 -14.359 1.00 91.69 111 VAL A O 1
ATOM 877 N N . LEU A 1 112 ? 12.099 -10.390 -15.522 1.00 90.56 112 LEU A N 1
ATOM 878 C CA . LEU A 1 112 ? 10.831 -9.674 -15.453 1.00 90.56 112 LEU A CA 1
ATOM 879 C C . LEU A 1 112 ? 9.736 -10.488 -16.156 1.00 90.56 112 LEU A C 1
ATOM 881 O O . LEU A 1 112 ? 8.700 -10.756 -15.557 1.00 90.56 112 LEU A O 1
ATOM 885 N N . SER A 1 113 ? 9.949 -10.925 -17.398 1.00 91.00 113 SER A N 1
ATOM 886 C CA . SER A 1 113 ? 8.928 -11.640 -18.176 1.00 91.00 113 SER A CA 1
ATOM 887 C C . SER A 1 113 ? 8.362 -12.878 -17.466 1.00 91.00 113 SER A C 1
ATOM 889 O O . SER A 1 113 ? 7.172 -13.160 -17.615 1.00 91.00 113 SER A O 1
ATOM 891 N N . GLN A 1 114 ? 9.180 -13.544 -16.646 1.00 93.19 114 GLN A N 1
ATOM 892 C CA . GLN A 1 114 ? 8.812 -14.715 -15.850 1.00 93.19 114 GLN A CA 1
ATOM 893 C C . GLN A 1 114 ? 8.057 -14.369 -14.550 1.00 93.19 114 GLN A C 1
ATOM 895 O O . GLN A 1 114 ? 7.324 -15.210 -14.042 1.00 93.19 114 GLN A O 1
ATOM 900 N N . ASN A 1 115 ? 8.182 -13.143 -14.027 1.00 93.31 115 ASN A N 1
ATOM 901 C CA . ASN A 1 115 ? 7.649 -12.722 -12.720 1.00 93.31 115 ASN A CA 1
ATOM 902 C C . ASN A 1 115 ? 6.728 -11.495 -12.846 1.00 93.31 115 ASN A C 1
ATOM 904 O O . ASN A 1 115 ? 6.950 -10.447 -12.235 1.00 93.31 115 ASN A O 1
ATOM 908 N N . ARG A 1 116 ? 5.698 -11.598 -13.698 1.00 91.75 116 ARG A N 1
ATOM 909 C CA . ARG A 1 116 ? 4.805 -10.464 -14.017 1.00 91.75 116 ARG A CA 1
ATOM 910 C C . ARG A 1 116 ? 3.931 -10.018 -12.848 1.00 91.75 116 ARG A C 1
ATOM 912 O O . ARG A 1 116 ? 3.423 -8.899 -12.864 1.00 91.75 116 ARG A O 1
ATOM 919 N N . ASP A 1 117 ? 3.748 -10.884 -11.862 1.00 92.50 117 ASP A N 1
ATOM 920 C CA . ASP A 1 117 ? 2.966 -10.624 -10.660 1.00 92.50 117 ASP A CA 1
ATOM 921 C C . ASP A 1 117 ? 3.606 -9.555 -9.761 1.00 92.50 117 ASP A C 1
ATOM 923 O O . ASP A 1 117 ? 2.872 -8.843 -9.081 1.00 92.50 117 ASP A O 1
ATOM 927 N N . ALA A 1 118 ? 4.933 -9.375 -9.825 1.00 92.06 118 ALA A N 1
ATOM 928 C CA . ALA A 1 118 ? 5.684 -8.395 -9.031 1.00 92.06 118 ALA A CA 1
ATOM 929 C C . ALA A 1 118 ? 5.303 -6.928 -9.286 1.00 92.06 118 ALA A C 1
ATOM 931 O O . ALA A 1 118 ? 5.577 -6.045 -8.474 1.00 92.06 118 ALA A O 1
ATOM 932 N N . TRP A 1 119 ? 4.655 -6.654 -10.416 1.00 93.00 119 TRP A N 1
ATOM 933 C CA . TRP A 1 119 ? 4.104 -5.341 -10.756 1.00 93.00 119 TRP A CA 1
ATOM 934 C C . TRP A 1 119 ? 2.624 -5.418 -11.151 1.00 93.00 119 TRP A C 1
ATOM 936 O O . TRP A 1 119 ? 2.094 -4.474 -11.744 1.00 93.00 119 TRP A O 1
ATOM 946 N N . ALA A 1 120 ? 1.954 -6.535 -10.870 1.00 95.81 120 ALA A N 1
ATOM 947 C CA . ALA A 1 120 ? 0.519 -6.655 -11.070 1.00 95.81 120 ALA A CA 1
ATOM 948 C C . ALA A 1 120 ? -0.196 -5.996 -9.889 1.00 95.81 120 ALA A C 1
ATOM 950 O O . ALA A 1 120 ? -0.022 -6.393 -8.735 1.00 95.81 120 ALA A O 1
ATOM 951 N N . VAL A 1 121 ? -0.986 -4.965 -10.180 1.00 96.81 121 VAL A N 1
ATOM 952 C CA . VAL A 1 121 ? -1.728 -4.222 -9.154 1.00 96.81 121 VAL A CA 1
ATOM 953 C C . VAL A 1 121 ? -2.743 -5.126 -8.456 1.00 96.81 121 VAL A C 1
ATOM 955 O O . VAL A 1 121 ? -2.950 -5.017 -7.252 1.00 96.81 121 VAL A O 1
ATOM 958 N N . GLU A 1 122 ? -3.303 -6.080 -9.194 1.00 97.38 122 GLU A N 1
ATOM 959 C CA . GLU A 1 122 ? -4.277 -7.056 -8.727 1.00 97.38 122 GLU A CA 1
ATOM 960 C C . GLU A 1 122 ? -3.708 -7.931 -7.608 1.00 97.38 122 GLU A C 1
ATOM 962 O O . GLU A 1 122 ? -4.415 -8.223 -6.648 1.00 97.38 122 GLU A O 1
ATOM 967 N N . THR A 1 123 ? -2.423 -8.299 -7.683 1.00 97.19 123 THR A N 1
ATOM 968 C CA . THR A 1 123 ? -1.748 -9.075 -6.631 1.00 97.19 123 THR A CA 1
ATOM 969 C C . THR A 1 123 ? -1.677 -8.282 -5.330 1.00 97.19 123 THR A C 1
ATOM 971 O O . THR A 1 123 ? -1.973 -8.807 -4.259 1.00 97.19 123 THR A O 1
ATOM 974 N N . VAL A 1 124 ? -1.314 -7.000 -5.409 1.00 98.06 124 VAL A N 1
ATOM 975 C CA . VAL A 1 124 ? -1.206 -6.135 -4.226 1.00 98.06 124 VAL A CA 1
ATOM 976 C C . VAL A 1 124 ? -2.587 -5.873 -3.628 1.00 98.06 124 VAL A C 1
ATOM 978 O O . VAL A 1 124 ? -2.774 -6.047 -2.425 1.00 98.06 124 VAL A O 1
ATOM 981 N N . LEU A 1 125 ? -3.566 -5.519 -4.467 1.00 98.19 125 LEU A N 1
ATOM 982 C CA . LEU A 1 125 ? -4.955 -5.315 -4.052 1.00 98.19 125 LEU A CA 1
ATOM 983 C C . LEU A 1 125 ? -5.532 -6.566 -3.388 1.00 98.19 125 LEU A C 1
ATOM 985 O O . LEU A 1 125 ? -6.175 -6.455 -2.345 1.00 98.19 125 LEU A O 1
ATOM 989 N N . PHE A 1 126 ? -5.269 -7.751 -3.946 1.00 98.06 126 PHE A N 1
ATOM 990 C CA . PHE A 1 126 ? -5.708 -9.022 -3.376 1.00 98.06 126 PHE A CA 1
ATOM 991 C C . PHE A 1 126 ? -5.244 -9.183 -1.926 1.00 98.06 126 PHE A C 1
ATOM 993 O O . PHE A 1 126 ? -6.081 -9.390 -1.046 1.00 98.06 126 PHE A O 1
ATOM 1000 N N . TYR A 1 127 ? -3.941 -9.045 -1.658 1.00 98.38 127 TYR A N 1
ATOM 1001 C CA . TYR A 1 127 ? -3.412 -9.208 -0.302 1.00 98.38 127 TYR A CA 1
ATOM 1002 C C . TYR A 1 127 ? -3.958 -8.150 0.658 1.00 98.38 127 TYR A C 1
ATOM 1004 O O . TYR A 1 127 ? -4.415 -8.498 1.746 1.00 98.38 127 TYR A O 1
ATOM 1012 N N . LEU A 1 128 ? -3.981 -6.876 0.252 1.00 98.38 128 LEU A N 1
ATOM 1013 C CA . LEU A 1 128 ? -4.474 -5.795 1.110 1.00 98.38 128 LEU A CA 1
ATOM 1014 C C . LEU A 1 128 ? -5.955 -5.986 1.466 1.00 98.38 128 LEU A C 1
ATOM 1016 O O . LEU A 1 128 ? -6.310 -5.947 2.643 1.00 98.38 128 LEU A O 1
ATOM 1020 N N . HIS A 1 129 ? -6.817 -6.270 0.487 1.00 98.06 129 HIS A N 1
ATOM 1021 C CA . HIS A 1 129 ? -8.237 -6.512 0.749 1.00 98.06 129 HIS A CA 1
ATOM 1022 C C . HIS A 1 129 ? -8.480 -7.773 1.579 1.00 98.06 129 HIS A C 1
ATOM 1024 O O . HIS A 1 129 ? -9.347 -7.763 2.455 1.00 98.06 129 HIS A O 1
ATOM 1030 N N . ARG A 1 130 ? -7.725 -8.855 1.345 1.00 97.19 130 ARG A N 1
ATOM 1031 C CA . ARG A 1 130 ? -7.850 -10.081 2.143 1.00 97.19 130 ARG A CA 1
ATOM 1032 C C . ARG A 1 130 ? -7.447 -9.863 3.595 1.00 97.19 130 ARG A C 1
ATOM 1034 O O . ARG A 1 130 ? -8.190 -10.283 4.477 1.00 97.19 130 ARG A O 1
ATOM 1041 N N . LEU A 1 131 ? -6.347 -9.157 3.848 1.00 96.81 131 LEU A N 1
ATOM 1042 C CA . LEU A 1 131 ? -5.921 -8.816 5.207 1.00 96.81 131 LEU A CA 1
ATOM 1043 C C . LEU A 1 131 ? -6.957 -7.941 5.922 1.00 96.81 131 LEU A C 1
ATOM 1045 O O . LEU A 1 131 ? -7.291 -8.224 7.071 1.00 96.81 131 LEU A O 1
ATOM 1049 N N . ILE A 1 132 ? -7.527 -6.943 5.234 1.00 96.56 132 ILE A N 1
ATOM 1050 C CA . ILE A 1 132 ? -8.625 -6.126 5.777 1.00 96.56 132 ILE A CA 1
ATOM 1051 C C . ILE A 1 132 ? -9.828 -7.008 6.125 1.00 96.56 132 ILE A C 1
ATOM 1053 O O . ILE A 1 132 ? -10.362 -6.906 7.227 1.00 96.56 132 ILE A O 1
ATOM 1057 N N . SER A 1 133 ? -10.236 -7.903 5.221 1.00 94.81 133 SER A N 1
ATOM 1058 C CA . SER A 1 133 ? -11.377 -8.801 5.437 1.00 94.81 133 SER A CA 1
ATOM 1059 C C . SER A 1 133 ? -11.187 -9.715 6.649 1.00 94.81 133 SER A C 1
ATOM 1061 O O . SER A 1 133 ? -12.142 -9.918 7.393 1.00 94.81 133 SER A O 1
ATOM 1063 N N . VAL A 1 134 ? -9.984 -10.263 6.846 1.00 93.44 134 VAL A N 1
ATOM 1064 C CA . VAL A 1 134 ? -9.671 -11.129 7.993 1.00 93.44 134 VAL A CA 1
ATOM 1065 C C . VAL A 1 134 ? -9.692 -10.328 9.294 1.00 93.44 134 VAL A C 1
ATOM 1067 O O . VAL A 1 134 ? -10.363 -10.723 10.243 1.00 93.44 134 VAL A O 1
ATOM 1070 N N . GLY A 1 135 ? -9.014 -9.176 9.342 1.00 92.12 135 GLY A N 1
ATOM 1071 C CA . GLY A 1 135 ? -8.946 -8.375 10.569 1.00 92.12 135 GLY A CA 1
ATOM 1072 C C . GLY A 1 135 ? -10.244 -7.651 10.935 1.00 92.12 135 GLY A C 1
ATOM 1073 O O . GLY A 1 135 ? -10.440 -7.304 12.097 1.00 92.12 135 GLY A O 1
ATOM 1074 N N . SER A 1 136 ? -11.156 -7.467 9.975 1.00 91.56 136 SER A N 1
ATOM 1075 C CA . SER A 1 136 ? -12.500 -6.917 10.218 1.00 91.56 136 SER A CA 1
ATOM 1076 C C . SER A 1 136 ? -13.462 -7.930 10.848 1.00 91.56 136 SER A C 1
ATOM 1078 O O . SER A 1 136 ? -14.564 -7.561 11.253 1.00 91.56 136 SER A O 1
ATOM 1080 N N . ALA A 1 137 ? -13.094 -9.213 10.925 1.00 90.12 137 ALA A N 1
ATOM 1081 C CA . ALA A 1 137 ? -13.929 -10.208 11.583 1.00 90.12 137 ALA A CA 1
ATOM 1082 C C . ALA A 1 137 ? -14.033 -9.918 13.092 1.00 90.12 137 ALA A C 1
ATOM 1084 O O . ALA A 1 137 ? -13.045 -9.595 13.752 1.00 90.12 137 ALA A O 1
ATOM 1085 N N . SER A 1 138 ? -15.232 -10.087 13.663 1.00 79.94 138 SER A N 1
ATOM 1086 C CA . SER A 1 138 ? -15.508 -9.762 15.074 1.00 79.94 138 SER A CA 1
ATOM 1087 C C . SER A 1 138 ? -14.571 -10.486 16.054 1.00 79.94 138 SER A C 1
ATOM 1089 O O . SER A 1 138 ? -14.091 -9.877 17.010 1.00 79.94 138 SER A O 1
ATOM 1091 N N . ASN A 1 139 ? -14.232 -11.745 15.755 1.00 81.19 139 ASN A N 1
ATOM 1092 C CA . ASN A 1 139 ? -13.353 -12.592 16.567 1.00 81.19 139 ASN A CA 1
ATOM 1093 C C . ASN A 1 139 ? -11.879 -12.556 16.121 1.00 81.19 139 ASN A C 1
ATOM 1095 O O . ASN A 1 139 ? -11.105 -13.442 16.480 1.00 81.19 139 ASN A O 1
ATOM 1099 N N . SER A 1 140 ? -11.474 -11.558 15.329 1.00 87.12 140 SER A N 1
ATOM 1100 C CA . SER A 1 140 ? -10.092 -11.450 14.867 1.00 87.12 140 SER A CA 1
ATOM 1101 C C . SER A 1 140 ? -9.129 -11.126 16.024 1.00 87.12 140 SER A C 1
ATOM 1103 O O . SER A 1 140 ? -9.351 -10.143 16.744 1.00 87.12 140 SER A O 1
ATOM 1105 N 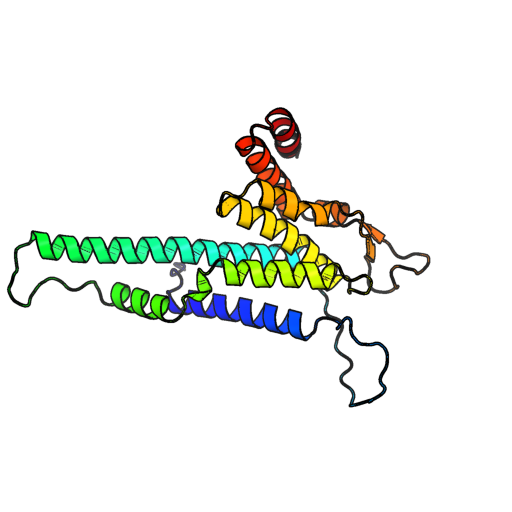N . PRO A 1 141 ? -8.011 -11.866 16.169 1.00 88.19 141 PRO A N 1
ATOM 1106 C CA . PRO A 1 141 ? -6.944 -11.543 17.106 1.00 88.19 141 P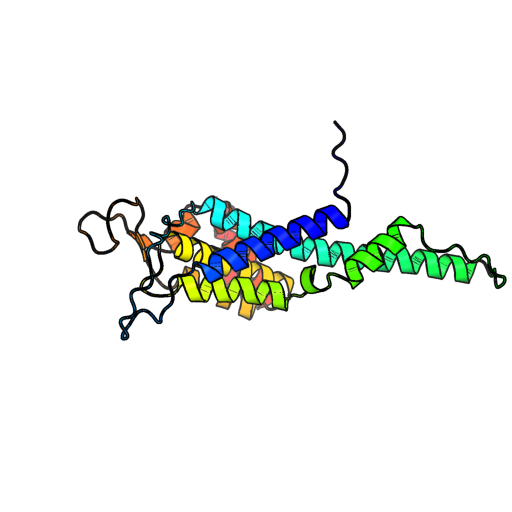RO A CA 1
ATOM 1107 C C . PRO A 1 141 ? -6.366 -10.138 16.875 1.00 88.19 141 PRO A C 1
ATOM 1109 O O . PRO A 1 141 ? -6.355 -9.665 15.731 1.00 88.19 141 PRO A O 1
ATOM 1112 N N . PRO A 1 142 ? -5.807 -9.489 17.918 1.00 90.19 142 PRO A N 1
ATOM 1113 C CA . PRO A 1 142 ? -5.210 -8.156 17.810 1.00 90.19 142 PRO A CA 1
ATOM 1114 C C . PRO A 1 142 ? -4.197 -8.014 16.671 1.00 90.19 142 PRO A C 1
ATOM 1116 O O . PRO A 1 142 ? -4.225 -7.023 15.948 1.00 90.19 142 PRO A O 1
ATOM 1119 N N . ALA A 1 143 ? -3.359 -9.029 16.449 1.00 92.31 143 ALA A N 1
ATOM 1120 C CA . ALA A 1 143 ? -2.354 -9.010 15.392 1.00 92.31 143 ALA A CA 1
ATOM 1121 C C . ALA A 1 143 ? -2.968 -8.850 13.989 1.00 92.31 143 ALA A C 1
ATOM 1123 O O . ALA A 1 143 ? -2.521 -8.012 13.208 1.00 92.31 143 ALA A O 1
ATOM 1124 N N . TYR A 1 144 ? -4.048 -9.576 13.688 1.00 93.81 144 TYR A N 1
ATOM 1125 C CA . TYR A 1 144 ? -4.771 -9.437 12.421 1.00 93.81 144 TYR A CA 1
ATOM 1126 C C . TYR A 1 144 ? -5.547 -8.119 12.329 1.00 93.81 144 TYR A C 1
ATOM 1128 O O . TYR A 1 144 ? -5.655 -7.563 11.238 1.00 93.81 144 TYR A O 1
ATOM 1136 N N . LYS A 1 145 ? -6.018 -7.563 13.457 1.00 94.00 145 LYS A N 1
ATOM 1137 C CA . LYS A 1 145 ? -6.602 -6.211 13.481 1.00 94.00 145 LYS A CA 1
ATOM 1138 C C . LYS A 1 145 ? -5.562 -5.141 13.134 1.00 94.00 145 LYS A C 1
ATOM 1140 O O . LYS A 1 145 ? -5.864 -4.239 12.358 1.00 94.00 145 LYS A O 1
ATOM 1145 N N . TYR A 1 146 ? -4.325 -5.264 13.625 1.00 95.44 146 TYR A N 1
ATOM 1146 C CA . TYR A 1 146 ? -3.224 -4.378 13.221 1.00 95.44 146 TYR A CA 1
ATOM 1147 C C . TYR A 1 146 ? -2.886 -4.535 11.736 1.00 95.44 146 TYR A C 1
ATOM 1149 O O . TYR A 1 146 ? -2.738 -3.534 11.035 1.00 95.44 146 TYR A O 1
ATOM 1157 N N . MET A 1 147 ? -2.828 -5.773 11.231 1.00 96.62 147 MET A N 1
ATOM 1158 C CA . MET A 1 147 ? -2.608 -6.023 9.803 1.00 96.62 147 MET A CA 1
ATOM 1159 C C . MET A 1 147 ? -3.715 -5.411 8.939 1.00 96.62 147 MET A C 1
ATOM 1161 O O . MET A 1 147 ? -3.405 -4.760 7.948 1.00 96.62 147 MET A O 1
ATOM 1165 N N . ALA A 1 148 ? -4.989 -5.549 9.316 1.00 97.00 148 ALA A N 1
ATOM 1166 C CA . ALA A 1 148 ? -6.104 -4.924 8.604 1.00 97.00 148 ALA A CA 1
ATOM 1167 C C . ALA A 1 148 ? -6.047 -3.394 8.653 1.00 97.00 148 ALA A C 1
ATOM 1169 O O . ALA A 1 148 ? -6.224 -2.739 7.624 1.00 97.00 148 ALA A O 1
ATOM 1170 N N . LEU A 1 149 ? -5.754 -2.824 9.826 1.00 97.75 149 LEU A N 1
ATOM 1171 C CA . LEU A 1 149 ? -5.636 -1.381 10.017 1.00 97.75 149 LEU A CA 1
ATOM 1172 C C . LEU A 1 149 ? -4.596 -0.796 9.068 1.00 97.75 149 LEU A C 1
ATOM 1174 O O . LEU A 1 149 ? -4.890 0.105 8.281 1.00 97.75 149 LEU A O 1
ATOM 1178 N N . PHE A 1 150 ? -3.380 -1.333 9.103 1.00 98.38 150 PHE A N 1
ATOM 1179 C CA . PHE A 1 150 ? -2.318 -0.808 8.263 1.00 98.38 150 PHE A CA 1
ATOM 1180 C C . PHE A 1 150 ? -2.465 -1.234 6.805 1.00 98.38 150 PHE A C 1
ATOM 1182 O O . PHE A 1 150 ? -2.034 -0.482 5.939 1.00 98.38 150 PHE A O 1
ATOM 1189 N N . ALA A 1 151 ? -3.159 -2.335 6.496 1.00 98.44 151 ALA A N 1
ATOM 1190 C CA . ALA A 1 151 ? -3.484 -2.688 5.116 1.00 98.44 151 ALA A CA 1
ATOM 1191 C C . ALA A 1 151 ? -4.464 -1.676 4.514 1.00 98.44 151 ALA A C 1
ATOM 1193 O O . ALA A 1 151 ? -4.304 -1.308 3.356 1.00 98.44 151 ALA A O 1
ATOM 1194 N N . SER A 1 152 ? -5.414 -1.160 5.299 1.00 98.44 152 SER A N 1
ATOM 1195 C CA . SER A 1 152 ? -6.301 -0.055 4.910 1.00 98.44 152 SER A CA 1
ATOM 1196 C C . SER A 1 152 ? -5.527 1.249 4.656 1.00 98.44 152 SER A C 1
ATOM 1198 O O . SER A 1 152 ? -5.728 1.892 3.621 1.00 98.44 152 SER A O 1
ATOM 1200 N N . VAL A 1 153 ? -4.573 1.606 5.526 1.00 98.31 153 VAL A N 1
ATOM 1201 C CA . VAL A 1 153 ? -3.689 2.772 5.316 1.00 98.31 153 VAL A CA 1
ATOM 1202 C C . VAL A 1 153 ? -2.834 2.599 4.053 1.00 98.31 153 VAL A C 1
ATOM 1204 O O . VAL A 1 153 ? -2.741 3.500 3.219 1.00 98.31 153 VAL A O 1
ATOM 1207 N N . THR A 1 154 ? -2.235 1.423 3.875 1.00 98.56 154 THR A N 1
ATOM 1208 C CA . THR A 1 154 ? -1.427 1.072 2.703 1.00 98.56 154 THR A CA 1
ATOM 1209 C C . THR A 1 154 ? -2.260 1.029 1.418 1.00 98.56 154 THR A C 1
ATOM 1211 O O . THR A 1 154 ? -1.787 1.470 0.370 1.00 98.56 154 THR A O 1
ATOM 1214 N N . LEU A 1 155 ? -3.508 0.562 1.483 1.00 98.62 155 LEU A N 1
ATOM 1215 C CA . LEU A 1 155 ? -4.447 0.578 0.364 1.00 98.62 155 LEU A CA 1
ATOM 1216 C C . LEU A 1 155 ? -4.777 2.016 -0.047 1.00 98.62 155 LEU A C 1
ATOM 1218 O O . LEU A 1 155 ? -4.724 2.332 -1.230 1.00 98.62 155 LEU A O 1
ATOM 1222 N N . SER A 1 156 ? -5.003 2.918 0.913 1.00 98.50 156 SER A N 1
ATOM 1223 C CA . SER A 1 156 ? -5.195 4.345 0.624 1.00 98.50 156 SER A CA 1
ATOM 1224 C C . SER A 1 156 ? -4.022 4.939 -0.168 1.00 98.50 156 SER A C 1
ATOM 1226 O O . SER A 1 156 ? -4.234 5.641 -1.164 1.00 98.50 156 SER A O 1
ATOM 1228 N N . ARG A 1 157 ? -2.783 4.600 0.216 1.00 98.12 157 ARG A N 1
ATOM 1229 C CA . ARG A 1 157 ? -1.566 4.959 -0.529 1.00 98.12 157 ARG A CA 1
ATOM 1230 C C . ARG A 1 157 ? -1.558 4.377 -1.941 1.00 98.12 157 ARG A C 1
ATOM 1232 O O . ARG A 1 157 ? -1.250 5.101 -2.887 1.00 98.12 157 ARG A O 1
ATOM 1239 N N . LEU A 1 158 ? -1.858 3.087 -2.086 1.00 98.31 158 LEU A N 1
ATOM 1240 C CA . LEU A 1 158 ? -1.879 2.416 -3.384 1.00 98.31 158 LEU A CA 1
ATOM 1241 C C . LEU A 1 158 ? -2.884 3.078 -4.334 1.00 98.31 158 LEU A C 1
ATOM 1243 O O . LEU A 1 158 ? -2.515 3.429 -5.447 1.00 98.31 158 LEU A O 1
ATOM 1247 N N . GLU A 1 159 ? -4.106 3.336 -3.880 1.00 98.31 159 GLU A N 1
ATOM 1248 C CA . GLU A 1 159 ? -5.146 3.984 -4.687 1.00 98.31 159 GLU A CA 1
ATOM 1249 C C . GLU A 1 159 ? -4.754 5.409 -5.113 1.00 98.31 159 GLU A C 1
ATOM 1251 O O . GLU A 1 159 ? -4.965 5.810 -6.259 1.00 98.31 159 GLU A O 1
ATOM 1256 N N . CYS A 1 160 ? -4.068 6.159 -4.239 1.00 97.25 160 CYS A N 1
ATOM 1257 C CA . CYS A 1 160 ? -3.455 7.440 -4.605 1.00 97.25 160 CYS A CA 1
ATOM 1258 C C . CYS A 1 160 ? -2.425 7.292 -5.740 1.00 97.25 160 CYS A C 1
ATOM 1260 O O . CYS A 1 160 ? -2.396 8.128 -6.645 1.00 97.25 160 CYS A O 1
ATOM 1262 N N . LEU A 1 161 ? -1.583 6.249 -5.706 1.00 96.00 161 LEU A N 1
ATOM 1263 C CA . LEU A 1 161 ? -0.604 5.962 -6.766 1.00 96.00 161 LEU A CA 1
ATOM 1264 C C . LEU A 1 161 ? -1.280 5.573 -8.089 1.00 96.00 161 LEU A C 1
ATOM 1266 O O . LEU A 1 161 ? -0.745 5.880 -9.153 1.00 96.00 161 LEU A O 1
ATOM 1270 N N . LEU A 1 162 ? -2.444 4.922 -8.024 1.00 96.75 162 LEU A N 1
ATOM 1271 C CA . LEU A 1 162 ? -3.259 4.559 -9.188 1.00 96.75 162 LEU A CA 1
ATOM 1272 C C . LEU A 1 162 ? -4.090 5.734 -9.728 1.00 96.75 162 LEU A C 1
ATOM 1274 O O . LEU A 1 162 ? -4.588 5.671 -10.851 1.00 96.75 162 LEU A O 1
ATOM 1278 N N . GLY A 1 163 ? -4.211 6.817 -8.957 1.00 97.50 163 GLY A N 1
ATOM 1279 C CA . GLY A 1 163 ? -4.993 7.999 -9.312 1.00 97.50 163 GLY A CA 1
ATOM 1280 C C . GLY A 1 163 ? -6.482 7.896 -8.973 1.00 97.50 163 GLY A C 1
ATOM 1281 O O . GLY A 1 163 ? -7.240 8.798 -9.337 1.00 97.50 163 GLY A O 1
ATOM 1282 N N . ASP A 1 164 ? -6.916 6.851 -8.259 1.00 98.00 164 ASP A N 1
ATOM 1283 C CA . ASP A 1 164 ? -8.280 6.760 -7.735 1.00 98.00 164 ASP A CA 1
ATOM 1284 C C . ASP A 1 164 ? -8.365 7.370 -6.329 1.00 98.00 164 ASP A C 1
ATOM 1286 O O . ASP A 1 164 ? -8.292 6.723 -5.283 1.00 98.00 164 ASP A O 1
ATOM 1290 N N . TYR A 1 165 ? -8.559 8.683 -6.303 1.00 98.25 165 TYR A N 1
ATOM 1291 C CA . TYR A 1 165 ? -8.657 9.449 -5.062 1.00 98.25 165 TYR A CA 1
ATOM 1292 C C . TYR A 1 165 ? -9.951 9.193 -4.278 1.00 98.25 165 TYR A C 1
ATOM 1294 O O . TYR A 1 165 ? -10.039 9.549 -3.104 1.00 98.25 165 TYR A O 1
ATOM 1302 N N . ARG A 1 166 ? -10.981 8.598 -4.898 1.00 98.25 166 ARG A N 1
ATOM 1303 C CA . ARG A 1 166 ? -12.210 8.223 -4.183 1.00 98.25 166 ARG A CA 1
ATOM 1304 C C . ARG A 1 166 ? -12.005 6.905 -3.459 1.00 98.25 166 ARG A C 1
ATOM 1306 O O . ARG A 1 166 ? -12.320 6.835 -2.273 1.00 98.25 166 ARG A O 1
ATOM 1313 N N . ALA A 1 167 ? -11.441 5.913 -4.145 1.00 97.94 167 ALA A N 1
ATOM 1314 C CA . ALA A 1 167 ? -11.049 4.645 -3.542 1.00 97.94 167 ALA A CA 1
ATOM 1315 C C . ALA A 1 167 ? -10.025 4.862 -2.419 1.00 97.94 167 ALA A C 1
ATOM 1317 O O . ALA A 1 167 ? -10.175 4.294 -1.342 1.00 97.94 167 ALA A O 1
ATOM 1318 N N . SER A 1 168 ? -9.069 5.781 -2.604 1.00 98.06 168 SER A N 1
ATOM 1319 C CA . SER A 1 168 ? -8.092 6.141 -1.569 1.00 98.06 168 SER A CA 1
ATOM 1320 C C . SER A 1 168 ? -8.733 6.628 -0.264 1.00 98.06 168 SER A C 1
ATOM 1322 O O . SER A 1 168 ? -8.327 6.202 0.819 1.00 98.06 168 SER A O 1
ATOM 1324 N N . LEU A 1 169 ? -9.766 7.475 -0.342 1.00 97.88 169 LEU A N 1
ATOM 1325 C CA . LEU A 1 169 ? -10.516 7.923 0.838 1.00 97.88 169 LEU A CA 1
ATOM 1326 C C . LEU A 1 169 ? -11.433 6.827 1.393 1.00 97.88 169 LEU A C 1
ATOM 1328 O O . LEU A 1 169 ? -11.566 6.706 2.608 1.00 97.88 169 LEU A O 1
ATOM 1332 N N . ALA A 1 170 ? -12.056 6.031 0.521 1.00 97.94 170 ALA A N 1
ATOM 1333 C CA . ALA A 1 170 ? -12.902 4.913 0.928 1.00 97.94 170 ALA A CA 1
ATOM 1334 C C . ALA A 1 170 ? -12.102 3.849 1.689 1.00 97.94 170 ALA A C 1
ATOM 1336 O O . ALA A 1 170 ? -12.584 3.331 2.687 1.00 97.94 170 ALA A O 1
ATOM 1337 N N . ALA A 1 171 ? -10.856 3.583 1.289 1.00 97.44 171 ALA A N 1
ATOM 1338 C CA . ALA A 1 171 ? -9.968 2.661 1.986 1.00 97.44 171 ALA A CA 1
ATOM 1339 C C . ALA A 1 171 ? -9.767 3.050 3.458 1.00 97.44 171 ALA A C 1
ATOM 1341 O O . ALA A 1 171 ? -9.700 2.167 4.310 1.00 97.44 171 ALA A O 1
ATOM 1342 N N . LEU A 1 172 ? -9.736 4.351 3.776 1.00 96.38 172 LEU A N 1
ATOM 1343 C CA . LEU A 1 172 ? -9.571 4.861 5.142 1.00 96.38 172 LEU A CA 1
ATOM 1344 C C . LEU A 1 172 ? -10.832 4.734 6.007 1.00 96.38 172 LEU A C 1
ATOM 1346 O O . LEU A 1 172 ? -10.747 4.950 7.213 1.00 96.38 172 LEU A O 1
ATOM 1350 N N . SER A 1 173 ? -11.992 4.361 5.453 1.00 94.44 173 SER A N 1
ATOM 1351 C CA . SER A 1 173 ? -13.216 4.210 6.253 1.00 94.44 173 SER A CA 1
ATOM 1352 C C . SER A 1 173 ? -13.067 3.158 7.352 1.00 94.44 173 SER A C 1
ATOM 1354 O O . SER A 1 173 ? -13.692 3.283 8.399 1.00 94.44 173 SER A O 1
ATOM 1356 N N . TYR A 1 174 ? -12.225 2.142 7.133 1.00 93.75 174 TYR A N 1
ATOM 1357 C CA . TYR A 1 174 ? -11.937 1.119 8.135 1.00 93.75 174 TYR A CA 1
ATOM 1358 C C . TYR A 1 174 ? -11.219 1.692 9.365 1.00 93.75 174 TYR A C 1
ATOM 1360 O O . TYR A 1 174 ? -11.572 1.345 10.488 1.00 93.75 174 TYR A O 1
ATOM 1368 N N . VAL A 1 175 ? -10.285 2.632 9.170 1.00 93.75 175 VAL A N 1
ATOM 1369 C CA . VAL A 1 175 ? -9.572 3.327 10.261 1.00 93.75 175 VAL A CA 1
ATOM 1370 C C . VAL A 1 175 ? -10.554 4.043 11.195 1.00 93.75 175 VAL A C 1
ATOM 1372 O O . VAL A 1 175 ? -10.381 4.026 12.410 1.00 93.75 175 VAL A O 1
ATOM 1375 N N . TYR A 1 176 ? -11.610 4.627 10.622 1.00 92.00 176 TYR A N 1
ATOM 1376 C CA . TYR A 1 176 ? -12.630 5.406 11.331 1.00 92.00 176 TYR A CA 1
ATOM 1377 C C . TYR A 1 176 ? -13.913 4.613 11.636 1.00 92.00 176 TYR A C 1
ATOM 1379 O O . TYR A 1 176 ? -14.950 5.208 11.925 1.00 92.00 176 TYR A O 1
ATOM 1387 N N . SER A 1 177 ? -13.871 3.279 11.562 1.00 89.56 177 SER A N 1
ATOM 1388 C CA . SER A 1 177 ? -15.033 2.410 11.822 1.00 89.56 177 SER A CA 1
ATOM 1389 C C . SER A 1 177 ? -15.510 2.441 13.280 1.00 89.56 177 SER A C 1
ATOM 1391 O O . SER A 1 177 ? -16.661 2.111 13.554 1.00 89.56 177 SER A O 1
ATOM 1393 N N . GLY A 1 178 ? -14.643 2.857 14.209 1.00 84.31 178 GLY A N 1
ATOM 1394 C CA . GLY A 1 178 ? -14.900 2.814 15.650 1.00 84.31 178 GLY A CA 1
ATOM 1395 C C . GLY A 1 178 ? -14.601 1.456 16.290 1.00 84.31 178 GLY A C 1
ATOM 1396 O O . GLY A 1 178 ? -14.828 1.292 17.489 1.00 84.31 178 GLY A O 1
ATOM 1397 N N . ASP A 1 179 ? -14.069 0.499 15.523 1.00 84.75 179 ASP A N 1
ATOM 1398 C CA . ASP A 1 179 ? -13.649 -0.796 16.047 1.00 84.75 179 ASP A CA 1
ATOM 1399 C C . ASP A 1 179 ? -12.547 -0.646 17.105 1.00 84.75 179 ASP A C 1
ATOM 1401 O O . ASP A 1 179 ? -11.678 0.231 17.035 1.00 84.75 179 ASP A O 1
ATOM 1405 N N . VAL A 1 180 ? -12.578 -1.547 18.089 1.00 86.25 180 VAL A N 1
ATOM 1406 C CA . VAL A 1 180 ? -11.629 -1.573 19.206 1.00 86.25 180 VAL A CA 1
ATOM 1407 C C . VAL A 1 180 ? -10.757 -2.824 19.191 1.00 86.25 180 VAL A C 1
ATOM 1409 O O . VAL A 1 180 ? -11.167 -3.921 18.779 1.00 86.25 180 VAL A O 1
ATOM 1412 N N . VAL A 1 181 ? -9.531 -2.657 19.674 1.00 85.38 181 VAL A N 1
ATOM 1413 C CA . VAL A 1 181 ? -8.537 -3.712 19.852 1.00 85.38 181 VAL A CA 1
ATOM 1414 C C . VAL A 1 181 ? -8.101 -3.729 21.310 1.00 85.38 181 VAL A C 1
ATOM 1416 O O . VAL A 1 181 ? -7.781 -2.684 21.875 1.00 85.38 181 VAL A O 1
ATOM 1419 N N . ALA A 1 182 ? -8.065 -4.918 21.906 1.00 80.00 182 ALA A N 1
ATOM 1420 C CA . ALA A 1 182 ? -7.475 -5.110 23.223 1.00 80.00 182 ALA A CA 1
ATOM 1421 C C . ALA A 1 182 ? -5.950 -5.004 23.133 1.00 80.00 182 ALA A C 1
ATOM 1423 O O . ALA A 1 182 ? -5.313 -5.720 22.355 1.00 80.00 182 ALA A O 1
ATOM 1424 N N . VAL A 1 183 ? -5.377 -4.121 23.942 1.00 73.38 183 VAL A N 1
ATOM 1425 C CA . VAL A 1 183 ? -3.941 -3.868 24.044 1.00 73.38 183 VAL A CA 1
ATOM 1426 C C . VAL A 1 183 ? -3.458 -4.379 25.406 1.00 73.38 183 VAL A C 1
ATOM 1428 O O . VAL A 1 183 ? -4.114 -4.164 26.419 1.00 73.38 183 VAL A O 1
ATOM 1431 N N . GLY A 1 184 ? -2.319 -5.082 25.436 1.00 63.38 184 GLY A N 1
ATOM 1432 C CA . GLY A 1 184 ? -1.779 -5.706 26.657 1.00 63.38 184 GLY A CA 1
ATOM 1433 C C . GLY A 1 184 ? -2.257 -7.152 26.833 1.00 63.38 184 GLY A C 1
ATOM 1434 O O . GLY A 1 184 ? -3.252 -7.417 27.497 1.00 63.38 184 GLY A O 1
ATOM 1435 N N . GLY A 1 185 ? -1.545 -8.083 26.189 1.00 56.91 185 GLY A N 1
ATOM 1436 C CA . GLY A 1 185 ? -1.977 -9.444 25.840 1.00 56.91 185 GLY A CA 1
ATOM 1437 C C . GLY A 1 185 ? -2.195 -10.466 26.963 1.00 56.91 185 GLY A C 1
ATOM 1438 O O . GLY A 1 185 ? -1.790 -11.611 26.799 1.00 56.91 185 GLY A O 1
ATOM 1439 N N . GLU A 1 186 ? -2.856 -10.107 28.060 1.00 53.22 186 GLU A N 1
ATOM 1440 C CA . GLU A 1 186 ? -3.181 -11.058 29.137 1.00 53.22 186 GLU A CA 1
ATOM 1441 C C . GLU A 1 186 ? -4.687 -11.278 29.333 1.00 53.22 186 GLU A C 1
ATOM 1443 O O . GLU A 1 186 ? -5.091 -12.295 29.895 1.00 53.22 186 GLU A O 1
ATOM 1448 N N . LEU A 1 187 ? -5.539 -10.378 28.829 1.00 54.16 187 LEU A N 1
ATOM 1449 C CA . LEU A 1 187 ? -6.984 -10.412 29.055 1.00 54.16 187 LEU A CA 1
ATOM 1450 C C . LEU A 1 187 ? -7.768 -10.274 27.736 1.00 54.16 187 LEU A C 1
ATOM 1452 O O . LEU A 1 187 ? -7.389 -9.478 26.874 1.00 54.16 187 LEU A O 1
ATOM 1456 N N . PRO A 1 188 ? -8.871 -11.025 27.548 1.00 60.03 188 PRO A N 1
ATOM 1457 C CA . PRO A 1 188 ? -9.748 -10.833 26.397 1.00 60.03 188 PRO A CA 1
ATOM 1458 C C . PRO A 1 188 ? -10.381 -9.433 26.424 1.00 60.03 188 PRO A C 1
ATOM 1460 O O . PRO A 1 188 ? -10.621 -8.882 27.495 1.00 60.03 188 PRO A O 1
ATOM 1463 N N . ALA A 1 189 ? -10.704 -8.875 25.251 1.00 59.03 189 ALA A N 1
ATOM 1464 C CA . ALA A 1 189 ? -11.232 -7.507 25.093 1.00 59.03 189 ALA A CA 1
ATOM 1465 C C . ALA A 1 189 ? -12.482 -7.193 25.939 1.00 59.03 189 ALA A C 1
ATOM 1467 O O . ALA A 1 189 ? -12.764 -6.034 26.242 1.00 59.03 189 ALA A O 1
ATOM 1468 N N . SER A 1 190 ? -13.235 -8.231 26.310 1.00 61.31 190 SER A N 1
ATOM 1469 C CA . SER A 1 190 ? -14.441 -8.169 27.136 1.00 61.31 190 SER A CA 1
ATOM 1470 C C . SER A 1 190 ? -14.176 -8.244 28.645 1.00 61.31 190 SER A C 1
ATOM 1472 O O . SER A 1 190 ? -15.125 -8.186 29.427 1.00 61.31 190 SER A O 1
ATOM 1474 N N . ALA A 1 191 ? -12.928 -8.438 29.078 1.00 61.97 191 ALA A N 1
ATOM 1475 C CA . ALA A 1 191 ? -12.596 -8.586 30.487 1.00 61.97 191 ALA A CA 1
ATOM 1476 C C . ALA A 1 191 ? -12.470 -7.222 31.195 1.00 61.97 191 ALA A C 1
ATOM 1478 O O . ALA A 1 191 ? -11.911 -6.274 30.635 1.00 61.97 191 ALA A O 1
ATOM 1479 N N . PRO A 1 192 ? -12.948 -7.110 32.448 1.00 53.69 192 PRO A N 1
ATOM 1480 C CA . PRO A 1 192 ? -12.783 -5.899 33.242 1.00 53.69 192 PRO A CA 1
ATOM 1481 C C . PRO A 1 192 ? -11.290 -5.632 33.495 1.00 53.69 192 PRO A C 1
ATOM 1483 O O . PRO A 1 192 ? -10.608 -6.451 34.105 1.00 53.69 192 PRO A O 1
ATOM 1486 N N . GLY A 1 193 ? -10.793 -4.489 33.012 1.00 60.38 193 GLY A N 1
ATOM 1487 C CA . GLY A 1 193 ? -9.381 -4.092 33.098 1.00 60.38 193 GLY A CA 1
ATOM 1488 C C . GLY A 1 193 ? -8.584 -4.218 31.793 1.00 60.38 193 GLY A C 1
ATOM 1489 O O . GLY A 1 193 ? -7.425 -3.818 31.779 1.00 60.38 193 GLY A O 1
ATOM 1490 N N . ALA A 1 194 ? -9.180 -4.722 30.705 1.00 66.06 194 ALA A N 1
ATOM 1491 C CA . ALA A 1 194 ? -8.550 -4.697 29.385 1.00 66.06 194 ALA A CA 1
ATOM 1492 C C . ALA A 1 194 ? -8.438 -3.251 28.859 1.00 66.06 194 ALA A C 1
ATOM 1494 O O . ALA A 1 194 ? -9.437 -2.530 28.782 1.00 66.06 194 ALA A O 1
ATOM 1495 N N . GLU A 1 195 ? -7.228 -2.823 28.489 1.00 78.31 195 GLU A N 1
ATOM 1496 C CA . GLU A 1 195 ? -7.006 -1.533 27.832 1.00 78.31 195 GLU A CA 1
ATOM 1497 C C . GLU A 1 195 ? -7.426 -1.660 26.363 1.00 78.31 195 GLU A C 1
ATOM 1499 O O . GLU A 1 195 ? -6.701 -2.198 25.528 1.00 78.31 195 GLU A O 1
ATOM 1504 N N . ASN A 1 196 ? -8.633 -1.200 26.042 1.00 83.94 196 ASN A N 1
ATOM 1505 C CA . ASN A 1 196 ? -9.123 -1.176 24.668 1.00 83.94 196 ASN A CA 1
ATOM 1506 C C . ASN A 1 196 ? -8.734 0.150 24.008 1.00 83.94 196 ASN A C 1
ATOM 1508 O O . ASN A 1 196 ? -9.024 1.214 24.552 1.00 83.94 196 ASN A O 1
ATOM 1512 N N . LYS A 1 197 ? -8.120 0.076 22.825 1.00 89.50 197 LYS A N 1
ATOM 1513 C CA . LYS A 1 197 ? -7.856 1.238 21.966 1.00 89.50 197 LYS A CA 1
ATOM 1514 C C . LYS A 1 197 ? -8.659 1.130 20.687 1.00 89.50 197 LYS A C 1
ATOM 1516 O O . LYS A 1 197 ? -8.810 0.044 20.126 1.00 89.50 197 LYS A O 1
ATOM 1521 N N . THR A 1 198 ? -9.165 2.259 20.223 1.00 93.31 198 THR A N 1
ATOM 1522 C CA . THR A 1 198 ? -9.762 2.375 18.894 1.00 93.31 198 THR A CA 1
ATOM 1523 C C . THR A 1 198 ? -8.698 2.195 17.812 1.00 93.31 198 THR A C 1
ATOM 1525 O O . THR A 1 198 ? -7.507 2.442 18.029 1.00 93.31 198 THR A O 1
ATOM 1528 N N . LEU A 1 199 ? -9.124 1.792 16.614 1.00 94.00 199 LEU A N 1
ATOM 1529 C CA . LEU A 1 199 ? -8.241 1.743 15.444 1.00 94.00 199 LEU A CA 1
ATOM 1530 C C . LEU A 1 199 ? -7.587 3.099 15.143 1.00 94.00 199 LEU A C 1
ATOM 1532 O O . LEU A 1 199 ? -6.413 3.148 14.770 1.00 94.00 199 LEU A O 1
ATOM 1536 N N . GLU A 1 200 ? -8.318 4.195 15.355 1.00 94.62 200 GLU A N 1
ATOM 1537 C CA . GLU A 1 200 ? -7.790 5.548 15.201 1.00 94.62 200 GLU A CA 1
ATOM 1538 C C . GLU A 1 200 ? -6.665 5.831 16.205 1.00 94.62 200 GLU A C 1
ATOM 1540 O O . GLU A 1 200 ? -5.606 6.301 15.800 1.00 94.62 200 GLU A O 1
ATOM 1545 N N . GLU A 1 201 ? -6.830 5.488 17.485 1.00 94.25 201 GLU A N 1
ATOM 1546 C CA . GLU A 1 201 ? -5.784 5.678 18.503 1.00 94.25 201 GLU A CA 1
ATOM 1547 C C . GLU A 1 201 ? -4.521 4.859 18.208 1.00 94.25 201 GLU A C 1
ATOM 1549 O O . GLU A 1 201 ? -3.411 5.355 18.401 1.00 94.25 201 GLU A O 1
ATOM 1554 N N . ILE A 1 202 ? -4.670 3.631 17.701 1.00 94.44 202 ILE A N 1
ATOM 1555 C CA . ILE A 1 202 ? -3.540 2.771 17.305 1.00 94.44 202 ILE A CA 1
ATOM 1556 C C . ILE A 1 202 ? -2.828 3.340 16.076 1.00 94.44 202 ILE A C 1
ATOM 1558 O O . ILE A 1 202 ? -1.601 3.388 16.020 1.00 94.44 202 ILE A O 1
ATOM 1562 N N . MET A 1 203 ? -3.580 3.814 15.082 1.00 95.25 203 MET A N 1
ATOM 1563 C CA . MET A 1 203 ? -2.992 4.510 13.940 1.00 95.25 203 MET A CA 1
ATOM 1564 C C . MET A 1 203 ? -2.265 5.778 14.403 1.00 95.25 203 MET A C 1
ATOM 1566 O O . MET A 1 203 ? -1.151 6.045 13.952 1.00 95.25 203 MET A O 1
ATOM 1570 N N . MET A 1 204 ? -2.838 6.511 15.364 1.00 92.56 204 MET A N 1
ATOM 1571 C CA . MET A 1 204 ? -2.243 7.722 15.923 1.00 92.56 204 MET A CA 1
ATOM 1572 C C . MET A 1 204 ? -1.004 7.465 16.800 1.00 92.56 204 MET A C 1
ATOM 1574 O O . MET A 1 204 ? -0.173 8.367 16.967 1.00 92.56 204 MET A O 1
ATOM 1578 N N . SER A 1 205 ? -0.827 6.255 17.337 1.00 93.31 205 SER A N 1
ATOM 1579 C CA . SER A 1 205 ? 0.396 5.899 18.063 1.00 93.31 205 SER A CA 1
ATOM 1580 C C . SER A 1 205 ? 1.584 5.655 17.128 1.00 93.31 205 SER A C 1
ATOM 1582 O O . SER A 1 205 ? 2.724 5.867 17.532 1.00 93.31 205 SER A O 1
ATOM 1584 N N . VAL A 1 206 ? 1.340 5.288 15.864 1.00 95.50 206 VAL A N 1
ATOM 1585 C CA . VAL A 1 206 ? 2.387 5.065 14.855 1.00 95.50 206 VAL A CA 1
ATOM 1586 C C . VAL A 1 206 ? 2.586 6.334 14.020 1.00 95.50 206 VAL A C 1
ATOM 1588 O O . VAL A 1 206 ? 1.843 6.613 13.079 1.00 95.50 206 VAL A O 1
ATOM 1591 N N . PHE A 1 207 ? 3.616 7.126 14.337 1.00 94.00 207 PHE A N 1
ATOM 1592 C CA . PHE A 1 207 ? 3.871 8.409 13.661 1.00 94.00 207 PHE A CA 1
ATOM 1593 C C . PHE A 1 207 ? 3.942 8.312 12.119 1.00 94.00 207 PHE A C 1
ATOM 1595 O O . PHE A 1 207 ? 3.269 9.106 11.453 1.00 94.00 207 PHE A O 1
ATOM 1602 N N . PRO A 1 208 ? 4.668 7.347 11.515 1.00 95.31 208 PRO A N 1
ATOM 1603 C CA . PRO A 1 208 ? 4.665 7.178 10.060 1.00 95.31 208 PRO A CA 1
ATOM 1604 C C . PRO A 1 208 ? 3.272 6.909 9.473 1.00 95.31 208 PRO A C 1
ATOM 1606 O O . PRO A 1 208 ? 2.967 7.376 8.374 1.00 95.31 208 PRO A O 1
ATOM 1609 N N . ALA A 1 209 ? 2.401 6.216 10.213 1.00 96.06 209 ALA A N 1
ATOM 1610 C CA . ALA A 1 209 ? 1.033 5.944 9.789 1.00 96.06 209 ALA A CA 1
ATOM 1611 C C . ALA A 1 209 ? 0.180 7.208 9.783 1.00 96.06 209 ALA A C 1
ATOM 1613 O O . ALA A 1 209 ? -0.492 7.473 8.789 1.00 96.06 209 ALA A O 1
ATOM 1614 N N . ARG A 1 210 ? 0.283 8.037 10.826 1.00 94.00 210 ARG A N 1
ATOM 1615 C CA . ARG A 1 210 ? -0.370 9.356 10.873 1.00 94.00 210 ARG A CA 1
ATOM 1616 C C . ARG A 1 210 ? -0.005 10.218 9.684 1.00 94.00 210 ARG A C 1
ATOM 1618 O O . ARG A 1 210 ? -0.877 10.781 9.028 1.00 94.00 210 ARG A O 1
ATOM 1625 N N . LEU A 1 211 ? 1.294 10.311 9.408 1.00 94.69 211 LEU A N 1
ATOM 1626 C CA . LEU A 1 211 ? 1.790 11.087 8.282 1.00 94.69 211 LEU A CA 1
ATOM 1627 C C . LEU A 1 211 ? 1.255 10.527 6.959 1.00 94.69 211 LEU A C 1
ATOM 1629 O O . LEU A 1 211 ? 0.790 11.295 6.120 1.00 94.69 211 LEU A O 1
ATOM 1633 N N . SER A 1 212 ? 1.273 9.199 6.799 1.00 95.31 212 SER A N 1
ATOM 1634 C CA . SER A 1 212 ? 0.746 8.512 5.618 1.00 95.31 212 SER A CA 1
ATOM 1635 C C . SER A 1 212 ? -0.743 8.809 5.412 1.00 95.31 212 SER A C 1
ATOM 1637 O O . SER A 1 212 ? -1.128 9.260 4.335 1.00 95.31 212 SER A O 1
ATOM 1639 N N . VAL A 1 213 ? -1.583 8.641 6.437 1.00 95.25 213 VAL A N 1
ATOM 1640 C CA . VAL A 1 213 ? -3.029 8.906 6.355 1.00 95.25 213 VAL A CA 1
ATOM 1641 C C . VAL A 1 213 ? -3.298 10.360 5.984 1.00 95.25 213 VAL A C 1
ATOM 1643 O O . VAL A 1 213 ? -3.996 10.620 5.004 1.00 95.25 213 VAL A O 1
ATOM 1646 N N . SER A 1 214 ? -2.711 11.313 6.712 1.00 95.06 214 SER A N 1
ATOM 1647 C CA . SER A 1 214 ? -2.951 12.733 6.455 1.00 95.06 214 SER A CA 1
ATOM 1648 C C . SER A 1 214 ? -2.456 13.159 5.070 1.00 95.06 214 SER A C 1
ATOM 1650 O O . SER A 1 214 ? -3.125 13.937 4.390 1.00 95.06 214 SER A O 1
ATOM 1652 N N . TYR A 1 215 ? -1.319 12.629 4.608 1.00 95.56 215 TYR A N 1
ATOM 1653 C CA . TYR A 1 215 ? -0.801 12.929 3.275 1.00 95.56 215 TYR A CA 1
ATOM 1654 C C . TYR A 1 215 ? -1.720 12.392 2.170 1.00 95.56 215 TYR A C 1
ATOM 1656 O O . TYR A 1 215 ? -2.155 13.163 1.313 1.00 95.56 215 TYR A O 1
ATOM 1664 N N . HIS A 1 216 ? -2.067 11.100 2.195 1.00 96.62 216 HIS A N 1
ATOM 1665 C CA . HIS A 1 216 ? -2.889 10.487 1.145 1.00 96.62 216 HIS A CA 1
ATOM 1666 C C . HIS A 1 216 ? -4.329 11.018 1.153 1.00 96.62 216 HIS A C 1
ATOM 1668 O O . HIS A 1 216 ? -4.881 11.308 0.088 1.00 96.62 216 HIS A O 1
ATOM 1674 N N . ALA A 1 217 ? -4.916 11.257 2.330 1.00 96.81 217 ALA A N 1
ATOM 1675 C CA . ALA A 1 217 ? -6.217 11.911 2.439 1.00 96.81 217 ALA A CA 1
ATOM 1676 C C . ALA A 1 217 ? -6.167 13.361 1.932 1.00 96.81 217 ALA A C 1
ATOM 1678 O O . ALA A 1 217 ? -7.027 13.778 1.155 1.00 96.81 217 ALA A O 1
ATOM 1679 N N . GLY A 1 218 ? -5.137 14.124 2.311 1.00 96.81 218 GLY A N 1
ATOM 1680 C CA . GLY A 1 218 ? -4.947 15.508 1.878 1.00 96.81 218 GLY A CA 1
ATOM 1681 C C . GLY A 1 218 ? -4.783 15.644 0.362 1.00 96.81 218 GLY A C 1
ATOM 1682 O O . GLY A 1 218 ? -5.469 16.459 -0.261 1.00 96.81 218 GLY A O 1
ATOM 1683 N N . VAL A 1 219 ? -3.935 14.810 -0.251 1.00 96.69 219 VAL A N 1
ATOM 1684 C CA . VAL A 1 219 ? -3.770 14.746 -1.714 1.00 96.69 219 VAL A CA 1
ATOM 1685 C C . VAL A 1 219 ? -5.071 14.316 -2.386 1.00 96.69 219 VAL A C 1
ATOM 1687 O O . VAL A 1 219 ? -5.482 14.934 -3.368 1.00 96.69 219 VAL A O 1
ATOM 1690 N N . SER A 1 220 ? -5.774 13.324 -1.841 1.00 98.12 220 SER A N 1
ATOM 1691 C CA . SER A 1 220 ? -7.058 12.890 -2.395 1.00 98.12 220 SER A CA 1
ATOM 1692 C C . SER A 1 220 ? -8.097 14.010 -2.381 1.00 98.12 220 SER A C 1
ATOM 1694 O O . SER A 1 220 ? -8.750 14.267 -3.394 1.00 98.12 220 SER A O 1
ATOM 1696 N N . TYR A 1 221 ? -8.212 14.757 -1.280 1.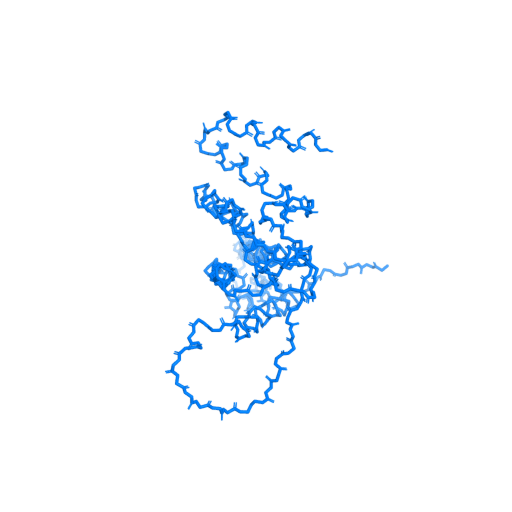00 98.12 221 TYR A N 1
ATOM 1697 C CA . TYR A 1 221 ? -9.087 15.927 -1.220 1.00 98.12 221 TYR A CA 1
ATOM 1698 C C . TYR A 1 221 ? -8.676 17.021 -2.207 1.00 98.12 221 TYR A C 1
ATOM 1700 O O . TYR A 1 221 ? -9.549 17.609 -2.851 1.00 98.12 221 TYR A O 1
ATOM 1708 N N . LEU A 1 222 ? -7.374 17.267 -2.378 1.00 97.38 222 LEU A N 1
ATOM 1709 C CA . LEU A 1 222 ? -6.860 18.221 -3.361 1.00 97.38 222 LEU A CA 1
ATOM 1710 C C . LEU A 1 222 ? -7.299 17.842 -4.784 1.00 97.38 222 LEU A C 1
ATOM 1712 O O . LEU A 1 222 ? -7.845 18.677 -5.509 1.00 97.38 222 LEU A O 1
ATOM 1716 N N . MET A 1 223 ? -7.119 16.574 -5.158 1.00 98.00 223 MET A N 1
ATOM 1717 C CA . MET A 1 223 ? -7.441 16.066 -6.495 1.00 98.00 223 MET A CA 1
ATOM 1718 C C . MET A 1 223 ? -8.952 15.987 -6.747 1.00 98.00 223 MET A C 1
ATOM 1720 O O . MET A 1 223 ? -9.411 16.197 -7.870 1.00 98.00 223 MET A O 1
ATOM 1724 N N . LEU A 1 224 ? -9.747 15.809 -5.689 1.00 98.00 224 LEU A N 1
ATOM 1725 C CA . LEU A 1 224 ? -11.209 15.909 -5.719 1.00 98.00 224 LEU A CA 1
ATOM 1726 C C . LEU A 1 224 ? -11.733 17.350 -5.596 1.00 98.00 224 LEU A C 1
ATOM 1728 O O . LEU A 1 224 ? -12.944 17.551 -5.498 1.00 98.00 224 LEU A O 1
ATOM 1732 N N . ARG A 1 225 ? -10.849 18.358 -5.611 1.00 98.06 225 ARG A N 1
ATOM 1733 C CA . ARG A 1 225 ? -11.176 19.793 -5.490 1.00 98.06 225 ARG A CA 1
ATOM 1734 C C . ARG A 1 225 ? -11.892 20.170 -4.185 1.00 98.06 225 ARG A C 1
ATOM 1736 O O . ARG A 1 225 ? -12.538 21.213 -4.094 1.00 98.06 225 ARG A O 1
ATOM 1743 N N . ARG A 1 226 ? -11.751 19.349 -3.144 1.00 97.75 226 ARG A N 1
ATOM 1744 C CA . ARG A 1 226 ? -12.246 19.597 -1.783 1.00 97.75 226 ARG A CA 1
ATOM 1745 C C . ARG A 1 226 ? -11.200 20.374 -0.982 1.00 97.75 226 ARG A C 1
ATOM 1747 O O . ARG A 1 226 ? -10.671 19.903 0.017 1.00 97.75 226 ARG A O 1
ATOM 1754 N N . TYR A 1 227 ? -10.881 21.586 -1.437 1.00 97.06 227 TYR A N 1
ATOM 1755 C CA . TYR A 1 227 ? -9.743 22.361 -0.921 1.00 97.06 227 TYR A CA 1
ATOM 1756 C C . TYR A 1 227 ? -9.840 22.711 0.568 1.00 97.06 227 TYR A C 1
ATOM 1758 O O . TYR A 1 227 ? -8.817 22.767 1.241 1.00 97.06 227 TYR A O 1
ATOM 1766 N N . LYS A 1 228 ? -11.055 22.926 1.092 1.00 96.56 228 LYS A N 1
ATOM 1767 C CA . LYS A 1 228 ? -11.269 23.188 2.525 1.00 96.56 228 LYS A CA 1
ATOM 1768 C C . LYS A 1 228 ? -10.862 21.986 3.378 1.00 96.56 228 LYS A C 1
ATOM 1770 O O . LYS A 1 228 ? -10.135 22.147 4.353 1.00 96.56 228 LYS A O 1
ATOM 1775 N N . ASP A 1 229 ? -11.273 20.794 2.960 1.00 96.00 229 ASP A N 1
ATOM 1776 C CA . ASP A 1 229 ? -10.952 19.548 3.656 1.00 96.00 229 ASP A CA 1
ATOM 1777 C C . ASP A 1 229 ? -9.459 19.229 3.526 1.00 96.00 229 ASP A C 1
ATOM 1779 O O . ASP A 1 229 ? -8.807 18.899 4.513 1.00 96.00 229 ASP A O 1
ATOM 1783 N N . ALA A 1 230 ? -8.887 19.435 2.332 1.00 96.12 230 ALA A N 1
ATOM 1784 C CA . ALA A 1 230 ? -7.451 19.294 2.099 1.00 96.12 230 ALA A CA 1
ATOM 1785 C C . ALA A 1 230 ? -6.630 20.221 3.009 1.00 96.12 230 ALA A C 1
ATOM 1787 O O . ALA A 1 230 ? -5.675 19.772 3.635 1.00 96.12 230 ALA A O 1
ATOM 1788 N N . ALA A 1 231 ? -7.014 21.497 3.123 1.00 94.50 231 ALA A N 1
ATOM 1789 C CA . ALA A 1 231 ? -6.336 22.456 3.992 1.00 94.50 231 ALA A CA 1
ATOM 1790 C C . ALA A 1 231 ? -6.428 22.060 5.473 1.00 94.50 231 ALA A C 1
ATOM 1792 O O . ALA A 1 231 ? -5.442 22.189 6.193 1.00 94.50 231 ALA A O 1
ATOM 1793 N N . SER A 1 232 ? -7.574 21.534 5.920 1.00 93.69 232 SER A N 1
ATOM 1794 C CA . SER A 1 232 ? -7.740 21.056 7.298 1.00 93.69 232 SER A CA 1
ATOM 1795 C C . SER A 1 232 ? -6.848 19.850 7.600 1.00 93.69 232 SER A C 1
ATOM 1797 O O . SER A 1 232 ? -6.196 19.813 8.641 1.00 93.69 232 SER A O 1
ATOM 1799 N N . VAL A 1 233 ? -6.805 18.868 6.696 1.00 92.94 233 VAL A N 1
ATOM 1800 C CA . VAL A 1 233 ? -6.045 17.626 6.904 1.00 92.94 233 VAL A CA 1
ATOM 1801 C C . VAL A 1 233 ? -4.544 17.843 6.734 1.00 92.94 233 VAL A C 1
ATOM 1803 O O . VAL A 1 233 ? -3.758 17.323 7.513 1.00 92.94 233 VAL A O 1
ATOM 1806 N N . LEU A 1 234 ? -4.113 18.631 5.751 1.00 90.50 234 LEU A N 1
ATOM 1807 C CA . LEU A 1 234 ? -2.692 18.945 5.583 1.00 90.50 234 LEU A CA 1
ATOM 1808 C C . LEU A 1 234 ? -2.203 19.936 6.647 1.00 90.50 234 LEU A C 1
ATOM 1810 O O . LEU A 1 234 ? -1.055 19.859 7.074 1.00 90.50 234 LEU A O 1
ATOM 1814 N N . GLY A 1 235 ? -3.072 20.836 7.113 1.00 87.75 235 GLY A N 1
ATOM 1815 C CA . GLY A 1 235 ? -2.763 21.758 8.203 1.00 87.75 235 GLY A CA 1
ATOM 1816 C C . GLY A 1 235 ? -2.441 21.039 9.513 1.00 87.75 235 GLY A C 1
ATOM 1817 O O . GLY A 1 235 ? -1.539 21.475 10.227 1.00 87.75 235 GLY A O 1
ATOM 1818 N N . SER A 1 236 ? -3.101 19.910 9.802 1.00 82.19 236 SER A N 1
ATOM 1819 C CA . SER A 1 236 ? -2.775 19.107 10.987 1.00 82.19 236 SER A CA 1
ATOM 1820 C C . SER A 1 236 ? -1.372 18.495 10.907 1.00 82.19 236 SER A C 1
ATOM 1822 O O . SER A 1 236 ? -0.699 18.413 11.931 1.00 82.19 236 SER A O 1
ATOM 1824 N N . ILE A 1 237 ? -0.871 18.175 9.706 1.00 83.06 237 ILE A N 1
ATOM 1825 C CA . ILE A 1 237 ? 0.508 17.693 9.512 1.00 83.06 237 ILE A CA 1
ATOM 1826 C C . ILE A 1 237 ? 1.528 18.754 9.930 1.00 83.06 237 ILE A C 1
ATOM 1828 O O . ILE A 1 237 ? 2.507 18.429 10.590 1.00 83.06 237 ILE A O 1
ATOM 1832 N N . CYS A 1 238 ? 1.293 20.020 9.573 1.00 76.88 238 CYS A N 1
ATOM 1833 C CA . CYS A 1 238 ? 2.196 21.129 9.899 1.00 76.88 238 CYS A CA 1
ATOM 1834 C C . CYS A 1 238 ? 2.199 21.511 11.387 1.00 76.88 238 CYS A C 1
ATOM 1836 O O . CYS A 1 238 ? 3.007 22.343 11.793 1.00 76.88 238 CYS A O 1
ATOM 1838 N N . SER A 1 239 ? 1.264 20.971 12.174 1.00 73.69 239 SER A N 1
ATOM 1839 C CA . SER A 1 239 ? 1.173 21.214 13.618 1.00 73.69 239 SER A CA 1
ATOM 1840 C C . SER A 1 239 ? 1.945 20.200 14.468 1.00 73.69 239 SER A C 1
ATOM 1842 O O . SER A 1 239 ? 2.012 20.371 15.685 1.00 73.69 239 SER A O 1
ATOM 1844 N N . TYR A 1 240 ? 2.498 19.159 13.839 1.00 62.62 240 TYR A N 1
ATOM 1845 C CA . TYR A 1 240 ? 3.355 18.159 14.479 1.00 62.62 240 TYR A CA 1
ATOM 1846 C C . TYR A 1 240 ? 4.815 18.607 14.505 1.00 62.62 240 TYR A C 1
ATOM 1848 O O . TYR A 1 240 ? 5.475 18.302 15.522 1.00 62.62 240 TYR A O 1
#

pLDDT: mean 85.2, std 16.61, range [37.19, 98.62]

Sequence (240 aa):
HSVTRPDVRARIDGWHVYRALFDFLLAEAPSSESGEDGKEDRGQKQDPFYIVPEWAFDILHEFVYQFQGFCQFRTSTYANALKHASSAAASGEGGSGGKQPPHHVIEALDVLSQNRDAWAVETVLFYLHRLISVGSASNSPPAYKYMALFASVTLSRLECLLGDYRASLAALSYVYSGDVVAVGGELPASAPGAENKTLEEIMMSVFPARLSVSYHAGVSYLMLRRYKDAASVLGSICSY

Radius of gyration: 22.85 Å; chains: 1; bounding box: 53×57×75 Å

Secondary structure (DSSP, 8-state):
---PPPPHHHHHHHHHHHHHHHHHHHHSSPPTT-SS---------PPPP---HHHHHHHHHHHHHHHHHHHHHHHHHHHHHHHHHHHHHHTT--SS---PPPHHHHHHHHHHHH-GGGG-HHHHHHHHHHHHHHHTSTT--HHHHHHHHHHHHHHHHHHHHHT-HHHHHHHGGGTTS--EEEESTTS-TTSTT-EEEEHHHHHHHSHHHHHHHHHHHHHHHHHTT-HHHHHHHHHHHTT-